Protein AF-A0A1Q6LZE1-F1 (afdb_monomer)

Sequence (181 aa):
MDDKFKNGMLKRYNEFTTKTSILDVDGNIIDKNIHDYLARALFEINSGKKFSKQELEEILKLSYRASYYGNMFKRETALENYRKDNVSTLPSRLHTIYLTDEKGIDYWVNALQTDNYTLYRVEASGEIFKTNEQLIPEEMLSYKDVYESAYNYWHPNFKHVPDYTNEYLVKGKVKVLEKIK

Secondary structure (DSSP, 8-state):
--TT---HHHHHHHH---EEEEE-TTS-EEEEEHHHHHHHHHHHHHTTPPPPHHHHHHHHHHHHHHHHHHHHHHHHHHHHHHHHHH-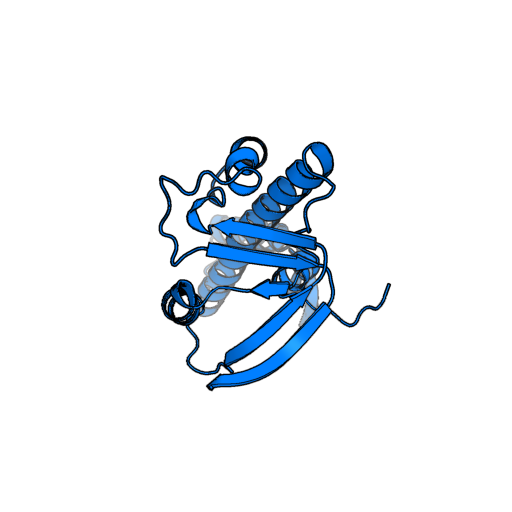TTSPPTTSSEEE--TTTHHHHHHHTT-S----EEEEEEEEEEEEEGGGSPPTTS-HHHHHHHHHHHHS--GGGS-GGGEEEEEEEEEEEEEE--

Solvent-accessible surface area (backbone atoms only — not comparable to full-atom values): 10498 Å² total; per-residue (Å²): 130,84,88,78,76,80,31,68,57,31,48,52,60,72,65,62,66,59,70,42,78,43,69,49,98,87,66,47,82,42,78,40,50,44,67,61,52,51,52,49,52,52,51,40,46,76,71,66,54,84,74,55,71,68,57,50,52,49,52,49,51,52,50,50,50,53,52,55,52,48,28,49,47,46,40,55,49,22,40,52,49,42,32,60,76,75,45,59,87,55,59,49,80,58,70,29,49,81,45,66,56,86,69,13,49,68,51,51,46,60,74,66,73,52,92,86,72,72,43,66,48,66,51,77,50,70,49,71,40,77,33,43,63,90,35,57,56,63,50,87,51,52,60,66,57,27,28,64,42,28,51,45,36,78,56,59,69,69,90,83,51,70,72,39,46,34,36,30,35,35,37,70,53,74,44,80,74,46,76,80,82

pLDDT: mean 90.92, std 9.9, range [36.94, 98.62]

Mean predicted aligned error: 5.59 Å

Nearest PDB structures (foldseek):
  2aua-assembly1_B  TM=7.331E-01  e=1.332E-06  Bacillus cereus

Radius of gyration: 20.66 Å; Cα contacts (8 Å, |Δi|>4): 223; chains: 1; bounding box: 53×32×61 Å

Structure (mmCIF, N/CA/C/O backbone):
data_AF-A0A1Q6LZE1-F1
#
_entry.id   AF-A0A1Q6LZE1-F1
#
loop_
_atom_site.group_PDB
_atom_site.id
_atom_site.type_symbol
_atom_site.label_atom_id
_atom_site.label_alt_id
_atom_site.label_comp_id
_atom_site.label_asym_id
_atom_site.label_entity_id
_atom_site.label_seq_id
_atom_site.pdbx_PDB_ins_code
_atom_site.Cartn_x
_atom_site.Cartn_y
_atom_site.Cartn_z
_atom_site.occupancy
_atom_site.B_iso_or_equiv
_atom_site.auth_seq_id
_atom_site.auth_comp_id
_atom_site.auth_asym_id
_atom_site.auth_atom_id
_atom_site.pdbx_PDB_model_num
ATOM 1 N N . MET A 1 1 ? -6.986 15.466 -16.801 1.00 40.12 1 MET A N 1
ATOM 2 C CA . MET A 1 1 ? -6.343 14.141 -16.674 1.00 40.12 1 MET A CA 1
ATOM 3 C C . MET A 1 1 ? -7.463 13.126 -16.614 1.00 40.12 1 MET A C 1
ATOM 5 O O . MET A 1 1 ? -8.437 13.388 -15.928 1.00 40.12 1 MET A O 1
ATOM 9 N N . ASP A 1 2 ? -7.390 12.075 -17.423 1.00 36.94 2 ASP A N 1
ATOM 10 C CA . ASP A 1 2 ? -8.479 11.114 -17.614 1.00 36.94 2 ASP A CA 1
ATOM 11 C C . ASP A 1 2 ? -8.666 10.280 -16.329 1.00 36.94 2 ASP A C 1
ATOM 13 O O . ASP A 1 2 ? -7.829 9.447 -15.985 1.00 36.94 2 ASP A O 1
ATOM 17 N N . ASP A 1 3 ? -9.750 10.540 -15.599 1.00 43.97 3 ASP A N 1
ATOM 18 C CA . ASP A 1 3 ? -10.088 10.018 -14.258 1.00 43.97 3 ASP A CA 1
ATOM 19 C C . ASP A 1 3 ? -10.461 8.514 -14.239 1.00 43.97 3 ASP A C 1
ATOM 21 O O . ASP A 1 3 ? -11.098 8.001 -13.315 1.00 43.97 3 ASP A O 1
ATOM 25 N N . LYS A 1 4 ? -10.112 7.774 -15.296 1.00 52.97 4 LYS A N 1
ATOM 26 C CA . LYS A 1 4 ? -10.571 6.392 -15.516 1.00 52.97 4 LYS A CA 1
ATOM 27 C C . LYS A 1 4 ? -9.658 5.326 -14.922 1.00 52.97 4 LYS A C 1
ATOM 29 O O . LYS A 1 4 ? -10.076 4.174 -14.817 1.00 52.97 4 LYS A O 1
ATOM 34 N N . PHE A 1 5 ? -8.441 5.673 -14.508 1.00 53.16 5 PHE A N 1
ATOM 35 C CA . PHE A 1 5 ? -7.522 4.704 -13.919 1.00 53.16 5 PHE A CA 1
ATOM 36 C C . PHE A 1 5 ? -7.622 4.687 -12.386 1.00 53.16 5 PHE A C 1
ATOM 38 O O . PHE A 1 5 ? -7.012 5.495 -11.689 1.00 53.16 5 PHE A O 1
ATOM 45 N N . LYS A 1 6 ? -8.400 3.738 -11.850 1.00 60.53 6 LYS A N 1
ATOM 46 C CA . LYS A 1 6 ? -8.533 3.502 -10.404 1.00 60.53 6 LYS A CA 1
ATOM 47 C C . LYS A 1 6 ? -7.519 2.456 -9.936 1.00 60.53 6 LYS A C 1
ATOM 49 O O . LYS A 1 6 ? -7.868 1.295 -9.739 1.00 60.53 6 LYS A O 1
ATOM 54 N N . ASN A 1 7 ? -6.264 2.862 -9.757 1.00 74.31 7 ASN A N 1
ATOM 55 C CA . ASN A 1 7 ? -5.269 2.034 -9.069 1.00 74.31 7 ASN A CA 1
ATOM 56 C C . ASN A 1 7 ? -5.755 1.711 -7.644 1.00 74.31 7 ASN A C 1
ATOM 58 O O . ASN A 1 7 ? -6.179 2.612 -6.920 1.00 74.31 7 ASN A O 1
ATOM 62 N N . GLY A 1 8 ? -5.670 0.447 -7.222 1.00 75.75 8 GLY A N 1
ATOM 63 C CA . GLY A 1 8 ? -6.023 0.028 -5.863 1.00 75.75 8 GLY A CA 1
ATOM 64 C C . GLY A 1 8 ? -5.223 0.753 -4.775 1.00 75.75 8 GLY A C 1
ATOM 65 O O . GLY A 1 8 ? -5.788 1.102 -3.741 1.00 75.75 8 GLY A O 1
ATOM 66 N N . MET A 1 9 ? -3.943 1.054 -5.016 1.00 81.31 9 MET A N 1
ATOM 67 C CA . MET A 1 9 ? -3.116 1.865 -4.113 1.00 81.31 9 MET A CA 1
ATOM 68 C C . MET A 1 9 ? -3.638 3.294 -3.995 1.00 81.31 9 MET A C 1
ATOM 70 O O . MET A 1 9 ? -3.847 3.770 -2.884 1.00 81.31 9 MET A O 1
ATOM 74 N N . LEU A 1 10 ? -3.930 3.946 -5.124 1.00 81.25 10 LEU A N 1
ATOM 75 C CA . LEU A 1 10 ? -4.509 5.292 -5.141 1.00 81.25 10 LEU A CA 1
ATOM 76 C C . LEU A 1 10 ? -5.855 5.346 -4.437 1.00 81.25 10 LEU A C 1
ATOM 78 O O . LEU A 1 10 ? -6.126 6.258 -3.666 1.00 81.25 10 LEU A O 1
ATOM 82 N N . LYS A 1 11 ? -6.703 4.356 -4.721 1.00 81.56 11 LYS A N 1
ATOM 83 C CA . LYS A 1 11 ? -8.020 4.230 -4.114 1.00 81.56 11 LYS A CA 1
ATOM 84 C C . LYS A 1 11 ? -7.880 4.125 -2.599 1.00 81.56 11 LYS A C 1
ATOM 86 O O . LYS A 1 11 ? -8.481 4.925 -1.898 1.00 81.56 11 LYS A O 1
ATOM 91 N N . ARG A 1 12 ? -7.028 3.220 -2.100 1.00 76.00 12 ARG A N 1
ATOM 92 C CA . ARG A 1 12 ? -6.737 3.094 -0.660 1.00 76.00 12 ARG A CA 1
ATOM 93 C C . ARG A 1 12 ? -6.205 4.392 -0.060 1.00 76.00 12 ARG A C 1
ATOM 95 O O . ARG A 1 12 ? -6.634 4.767 1.023 1.00 76.00 12 ARG A O 1
ATOM 102 N N . TYR A 1 13 ? -5.302 5.067 -0.766 1.00 80.19 13 TYR A N 1
ATOM 103 C CA . TYR A 1 13 ? -4.722 6.331 -0.325 1.00 80.19 13 TYR A CA 1
ATOM 104 C C . TYR A 1 13 ? -5.781 7.439 -0.203 1.00 80.19 13 TYR A C 1
ATOM 106 O O . TYR A 1 13 ? -5.836 8.123 0.813 1.00 80.19 13 TYR A O 1
ATOM 114 N N . ASN A 1 14 ? -6.660 7.577 -1.199 1.00 78.50 14 ASN A N 1
ATOM 115 C CA . ASN A 1 14 ? -7.696 8.614 -1.239 1.00 78.50 14 ASN A CA 1
ATOM 116 C C . ASN A 1 14 ? -8.912 8.304 -0.352 1.00 78.50 14 ASN A C 1
ATOM 118 O O . ASN A 1 14 ? -9.546 9.219 0.163 1.00 78.50 14 ASN A O 1
ATOM 122 N N . GLU A 1 15 ? -9.272 7.029 -0.201 1.00 79.62 15 GLU A N 1
ATOM 123 C CA . GLU A 1 15 ? -10.402 6.590 0.627 1.00 79.62 15 GLU A CA 1
ATOM 124 C C . GLU A 1 15 ? -10.026 6.435 2.103 1.00 79.62 15 GLU A C 1
ATOM 126 O O . GLU A 1 15 ? -10.913 6.240 2.942 1.00 79.62 15 GLU A O 1
ATOM 131 N N . PHE A 1 16 ? -8.733 6.510 2.443 1.00 81.31 16 PHE A N 1
ATOM 132 C CA . PHE A 1 16 ? -8.320 6.513 3.836 1.00 81.31 16 PHE A CA 1
ATOM 133 C C . PHE A 1 16 ? -8.960 7.702 4.550 1.00 81.31 16 PHE A C 1
ATOM 135 O O . PHE A 1 16 ? -8.718 8.868 4.249 1.00 81.31 16 PHE A O 1
ATOM 142 N N . THR A 1 17 ? -9.802 7.379 5.522 1.00 81.81 17 THR A N 1
ATOM 143 C CA . THR A 1 17 ? -10.486 8.356 6.346 1.00 81.81 17 THR A CA 1
ATOM 144 C C . THR A 1 17 ? -10.538 7.857 7.775 1.00 81.81 17 THR A C 1
ATOM 146 O O . THR A 1 17 ? -10.739 6.668 8.035 1.00 81.81 17 THR A O 1
ATOM 149 N N . THR A 1 18 ? -10.384 8.788 8.708 1.00 84.81 18 THR A N 1
ATOM 150 C CA . THR A 1 18 ? -10.619 8.565 10.133 1.00 84.81 18 THR A CA 1
ATOM 151 C C . THR A 1 18 ? -12.077 8.827 10.509 1.00 84.81 18 THR A C 1
ATOM 153 O O . THR A 1 18 ? -12.391 8.939 11.684 1.00 84.81 18 THR A O 1
ATOM 156 N N . LYS A 1 19 ? -12.982 8.952 9.536 1.00 86.12 19 LYS A N 1
ATOM 157 C CA . LYS A 1 19 ? -14.411 9.178 9.752 1.00 86.12 19 LYS A CA 1
ATOM 158 C C . LYS A 1 19 ? -15.136 7.865 10.076 1.00 86.12 19 LYS A C 1
ATOM 160 O O . LYS A 1 19 ? -14.975 6.876 9.361 1.00 86.12 19 LYS A O 1
ATOM 165 N N . THR A 1 20 ? -15.965 7.871 11.115 1.00 84.75 20 THR A N 1
ATOM 166 C CA . THR A 1 20 ? -16.911 6.796 11.448 1.00 84.75 20 THR A CA 1
ATOM 167 C C . THR A 1 20 ? -18.298 7.370 11.713 1.00 84.75 20 THR A C 1
ATOM 169 O O . THR A 1 20 ? -18.415 8.491 12.208 1.00 84.75 20 THR A O 1
ATOM 172 N N . SER A 1 21 ? -19.337 6.609 11.387 1.00 86.12 21 SER A N 1
ATOM 173 C CA . SER A 1 21 ? -20.728 7.001 11.609 1.00 86.12 21 SER A CA 1
ATOM 174 C C . SER A 1 21 ? -21.251 6.309 12.865 1.00 86.12 21 SER A C 1
ATOM 176 O O . SER A 1 21 ? -21.137 5.092 13.002 1.00 86.12 21 SER A O 1
ATOM 178 N N . ILE A 1 22 ? -21.811 7.081 13.792 1.00 80.31 22 ILE A N 1
ATOM 179 C CA . ILE A 1 22 ? -22.366 6.591 15.058 1.00 80.31 22 ILE A CA 1
ATOM 180 C C . ILE A 1 22 ? -23.772 7.146 15.269 1.00 80.31 22 ILE A C 1
ATOM 182 O O . ILE A 1 22 ? -24.128 8.161 14.681 1.00 80.31 22 ILE A O 1
ATOM 186 N N . LEU A 1 23 ? -24.547 6.515 16.147 1.00 79.19 23 LEU A N 1
ATOM 187 C CA . LEU A 1 23 ? -25.814 7.073 16.612 1.00 79.19 23 LEU A CA 1
ATOM 188 C C . LEU A 1 23 ? -25.556 8.081 17.738 1.00 79.19 23 LEU A C 1
ATOM 190 O O . LEU A 1 23 ? -24.770 7.810 18.653 1.00 79.19 23 LEU A O 1
ATOM 194 N N . ASP A 1 24 ? -26.187 9.248 17.661 1.00 76.75 24 ASP A N 1
ATOM 195 C CA . ASP A 1 24 ? -26.227 10.210 18.759 1.00 76.75 24 ASP A CA 1
ATOM 196 C C . ASP A 1 24 ? -27.303 9.850 19.802 1.00 76.75 24 ASP A C 1
ATOM 198 O O . ASP A 1 24 ? -27.945 8.800 19.733 1.00 76.75 24 ASP A O 1
ATOM 202 N N . VAL A 1 25 ? -27.463 10.708 20.814 1.00 72.44 25 VAL A N 1
ATOM 203 C CA . VAL A 1 25 ? -28.431 10.507 21.908 1.00 72.44 25 VAL A CA 1
ATOM 204 C C . VAL A 1 25 ? -29.889 10.545 21.442 1.00 72.44 25 VAL A C 1
ATOM 206 O O . VAL A 1 25 ? -30.743 9.966 22.108 1.00 72.44 25 VAL A O 1
ATOM 209 N N . ASP A 1 26 ? -30.149 11.171 20.295 1.00 81.00 26 ASP A N 1
ATOM 210 C CA . ASP A 1 26 ? -31.471 11.316 19.688 1.00 81.00 26 ASP A CA 1
ATOM 211 C C . ASP A 1 26 ? -31.719 10.246 18.605 1.00 81.00 26 ASP A C 1
ATOM 213 O O . ASP A 1 26 ? -32.777 10.215 17.977 1.00 81.00 26 ASP A O 1
ATOM 217 N N . GLY A 1 27 ? -30.757 9.338 18.393 1.00 80.19 27 GLY A N 1
ATOM 218 C CA . GLY A 1 27 ? -30.827 8.269 17.400 1.00 80.19 27 GLY A CA 1
ATOM 219 C C . GLY A 1 27 ? -30.483 8.703 15.971 1.00 80.19 27 GLY A C 1
ATOM 220 O O . GLY A 1 27 ? -30.691 7.923 15.039 1.00 80.19 27 GLY A O 1
ATOM 221 N N . ASN A 1 28 ? -29.939 9.905 15.767 1.00 85.12 28 ASN A N 1
ATOM 222 C CA . ASN A 1 28 ? -29.466 10.344 14.456 1.00 85.12 28 ASN A CA 1
ATOM 223 C C . ASN A 1 28 ? -28.088 9.760 14.155 1.00 85.12 28 ASN A C 1
ATOM 225 O O . ASN A 1 28 ? -27.229 9.658 15.031 1.00 85.12 28 ASN A O 1
ATOM 229 N N . ILE A 1 29 ? -27.844 9.433 12.886 1.00 86.62 29 ILE A N 1
ATOM 230 C CA . ILE A 1 29 ? -26.507 9.062 12.427 1.00 86.62 29 ILE A CA 1
ATOM 231 C C . ILE A 1 29 ? -25.678 10.338 12.291 1.00 86.62 29 ILE A C 1
ATOM 233 O O . ILE A 1 29 ? -25.971 11.195 11.458 1.00 86.62 29 ILE A O 1
ATOM 237 N N . ILE A 1 30 ? -24.622 10.435 13.090 1.00 86.19 30 ILE A N 1
ATOM 238 C CA . ILE A 1 30 ? -23.640 11.513 13.031 1.00 86.19 30 ILE A CA 1
ATOM 239 C C . ILE A 1 30 ? -22.263 10.958 12.701 1.00 86.19 30 ILE A C 1
ATOM 241 O O . ILE A 1 30 ? -21.898 9.847 13.086 1.00 86.19 30 ILE A O 1
ATOM 245 N N . ASP A 1 31 ? -21.468 11.771 12.023 1.00 88.75 31 ASP A N 1
ATOM 246 C CA . ASP A 1 31 ? -20.099 11.426 11.696 1.00 88.75 31 ASP A CA 1
ATOM 247 C C . ASP A 1 31 ? -19.132 11.968 12.746 1.00 88.75 31 ASP A C 1
ATOM 249 O O . ASP A 1 31 ? -19.195 13.137 13.133 1.00 88.75 31 ASP A O 1
ATOM 253 N N . LYS A 1 32 ? -18.204 11.122 13.191 1.00 85.75 32 LYS A N 1
ATOM 254 C CA . LYS A 1 32 ? -17.136 11.486 14.123 1.00 85.75 32 LYS A CA 1
ATOM 255 C C . LYS A 1 32 ? -15.779 11.026 13.634 1.00 85.75 32 LYS A C 1
ATOM 257 O O . LYS A 1 32 ? -15.660 10.087 12.849 1.00 85.75 32 LYS A O 1
ATOM 262 N N . ASN A 1 33 ? -14.741 11.674 14.147 1.00 89.69 33 ASN A N 1
ATOM 263 C CA . ASN A 1 33 ? -13.394 11.144 14.055 1.00 89.69 33 ASN A CA 1
ATOM 264 C C . ASN A 1 33 ? -13.292 9.877 14.929 1.00 89.69 33 ASN A C 1
ATOM 266 O O . ASN A 1 33 ? -13.740 9.866 16.077 1.00 89.69 33 ASN A O 1
ATOM 270 N N . ILE A 1 34 ? -12.711 8.808 14.386 1.00 89.88 34 ILE A N 1
ATOM 271 C CA . ILE A 1 34 ? -12.501 7.531 15.074 1.00 89.88 34 ILE A CA 1
ATOM 272 C C . ILE A 1 34 ? -11.682 7.748 16.348 1.00 89.88 34 ILE A C 1
ATOM 274 O O . ILE A 1 34 ? -12.015 7.165 17.373 1.00 89.88 34 ILE A O 1
ATOM 278 N N . HIS A 1 35 ? -10.662 8.610 16.330 1.00 89.25 35 HIS A N 1
ATOM 279 C CA . HIS A 1 35 ? -9.857 8.899 17.518 1.00 89.25 35 HIS A CA 1
ATOM 280 C C . HIS A 1 35 ? -10.700 9.513 18.641 1.00 89.25 35 HIS A C 1
ATOM 282 O O . HIS A 1 35 ? -10.595 9.070 19.783 1.00 89.25 35 HIS A O 1
ATOM 288 N N . ASP A 1 36 ? -11.594 10.450 18.316 1.00 89.69 36 ASP A N 1
ATOM 289 C CA . ASP A 1 36 ? -12.494 11.067 19.298 1.00 89.69 36 ASP A CA 1
ATOM 290 C C . ASP A 1 36 ? -13.489 10.046 19.862 1.00 89.69 36 ASP A C 1
ATOM 292 O O . ASP A 1 36 ? -13.766 10.021 21.064 1.00 89.69 36 ASP A O 1
ATOM 296 N N . TYR A 1 37 ? -14.018 9.174 18.998 1.00 89.88 37 TYR A N 1
ATOM 297 C CA . TYR A 1 37 ? -14.906 8.091 19.414 1.00 89.88 37 TYR A CA 1
ATOM 298 C C . TYR A 1 37 ? -14.202 7.120 20.371 1.00 89.88 37 TYR A C 1
ATOM 300 O O . TYR A 1 37 ? -14.737 6.817 21.438 1.00 89.88 37 TYR A O 1
ATOM 308 N N . LEU A 1 38 ? -12.988 6.678 20.031 1.00 91.06 38 LEU A N 1
ATOM 309 C CA . LEU A 1 38 ? -12.199 5.766 20.860 1.00 91.06 38 LEU A CA 1
ATOM 310 C C . LEU A 1 38 ? -11.789 6.408 22.191 1.00 91.06 38 LEU A C 1
ATOM 312 O O . LEU A 1 38 ? -11.874 5.754 23.230 1.00 91.06 38 LEU A O 1
ATOM 316 N N . ALA A 1 39 ? -11.412 7.689 22.191 1.00 91.88 39 ALA A N 1
ATOM 317 C CA . ALA A 1 39 ? -11.103 8.429 23.415 1.00 91.88 39 ALA A CA 1
ATOM 318 C C . ALA A 1 39 ? -12.320 8.507 24.351 1.00 91.88 39 ALA A C 1
ATOM 320 O O . ALA A 1 39 ? -12.194 8.292 25.559 1.00 91.88 39 ALA A O 1
ATOM 321 N N . ARG A 1 40 ? -13.516 8.746 23.798 1.00 90.38 40 ARG A N 1
ATOM 322 C CA . ARG A 1 40 ? -14.762 8.727 24.571 1.00 90.38 40 ARG A CA 1
ATOM 323 C C . ARG A 1 40 ? -15.088 7.334 25.101 1.00 90.38 40 ARG A C 1
ATOM 325 O O . ARG A 1 40 ? -15.435 7.214 26.272 1.00 90.38 40 ARG A O 1
ATOM 332 N N . ALA A 1 41 ? -14.956 6.296 24.278 1.00 90.81 41 ALA A N 1
ATOM 333 C CA . ALA A 1 41 ? -15.167 4.921 24.722 1.00 90.81 41 ALA A CA 1
ATOM 334 C C . ALA A 1 41 ? -14.231 4.572 25.893 1.00 90.81 41 ALA A C 1
ATOM 336 O O . ALA A 1 41 ? -14.685 4.039 26.902 1.00 90.81 41 ALA A O 1
ATOM 337 N N . LEU A 1 42 ? -12.954 4.962 25.815 1.00 92.81 42 LEU A N 1
ATOM 338 C CA . LEU A 1 42 ? -11.983 4.770 26.893 1.00 92.81 42 LEU A CA 1
ATOM 339 C C . LEU A 1 42 ? -12.377 5.517 28.178 1.00 92.81 42 LEU A C 1
ATOM 341 O O . LEU A 1 42 ? -12.299 4.950 29.267 1.00 92.81 42 LEU A O 1
ATOM 345 N N . PHE A 1 43 ? -12.836 6.766 28.064 1.00 94.31 43 PHE A N 1
ATOM 346 C CA . PHE A 1 43 ? -13.346 7.528 29.207 1.00 94.31 43 PHE A CA 1
ATOM 347 C C . PHE A 1 43 ? -14.548 6.840 29.869 1.00 94.31 43 PHE A C 1
ATOM 349 O O . PHE A 1 43 ? -14.613 6.742 31.096 1.00 94.31 43 PHE A O 1
ATOM 356 N N . GLU A 1 44 ? -15.489 6.333 29.072 1.00 92.94 44 GLU A N 1
ATOM 357 C CA . GLU A 1 44 ? -16.668 5.629 29.577 1.00 92.94 44 GLU A CA 1
ATOM 358 C C . GLU A 1 44 ? -16.287 4.317 30.287 1.00 92.94 44 GLU A C 1
ATOM 360 O O . GLU A 1 44 ? -16.811 4.046 31.369 1.00 92.94 44 GLU A O 1
ATOM 365 N N . ILE A 1 45 ? -15.333 3.548 29.742 1.00 92.00 45 ILE A N 1
ATOM 366 C CA . ILE A 1 45 ? -14.770 2.353 30.401 1.00 92.00 45 ILE A CA 1
ATOM 367 C C . ILE A 1 45 ? -14.170 2.729 31.760 1.00 92.00 45 ILE A C 1
ATOM 369 O O . ILE A 1 45 ? -14.507 2.117 32.774 1.00 92.00 45 ILE A O 1
ATOM 373 N N . ASN A 1 46 ? -13.330 3.767 31.800 1.00 93.38 46 ASN A N 1
ATOM 374 C CA . ASN A 1 46 ? -12.696 4.242 33.035 1.00 93.38 46 ASN A CA 1
ATOM 375 C C . ASN A 1 46 ? -13.716 4.759 34.063 1.00 93.38 46 ASN A C 1
ATOM 377 O O . ASN A 1 46 ? -13.465 4.703 35.264 1.00 93.38 46 ASN A O 1
ATOM 381 N N . SER A 1 47 ? -14.879 5.21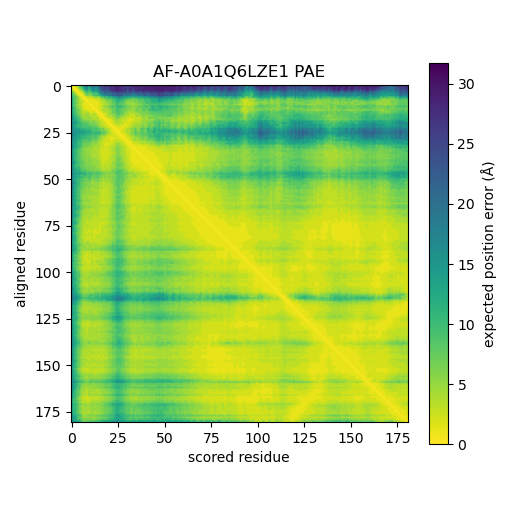7 33.598 1.00 94.81 47 SER A N 1
ATOM 382 C CA . SER A 1 47 ? -16.002 5.651 34.438 1.00 94.81 47 SER A CA 1
ATOM 383 C C . SER A 1 47 ? -16.900 4.492 34.900 1.00 94.81 47 SER A C 1
ATOM 385 O O . SER A 1 47 ? -17.926 4.724 35.536 1.00 94.81 47 SER A O 1
ATOM 387 N N . GLY A 1 48 ? -16.545 3.242 34.582 1.00 94.19 48 GLY A N 1
ATOM 388 C CA . GLY A 1 48 ? -17.265 2.040 35.009 1.00 94.19 48 GLY A CA 1
ATOM 389 C C . GLY A 1 48 ? -18.374 1.573 34.062 1.00 94.19 48 GLY A C 1
ATOM 390 O O . GLY A 1 48 ? -19.115 0.649 34.414 1.00 94.19 48 GLY A O 1
ATOM 391 N N . LYS A 1 49 ? -18.506 2.158 32.861 1.00 93.38 49 LYS A N 1
ATOM 392 C CA . LYS A 1 49 ? -19.457 1.667 31.852 1.00 93.38 49 LYS A CA 1
ATOM 393 C C . LYS A 1 49 ? -19.055 0.262 31.407 1.00 93.38 49 LYS A C 1
ATOM 395 O O . LYS A 1 49 ? -17.914 0.014 31.022 1.00 93.38 49 LYS A O 1
ATOM 400 N N . LYS A 1 50 ? -20.025 -0.651 31.399 1.00 93.44 50 LYS A N 1
ATOM 401 C CA . LYS A 1 50 ? -19.874 -1.979 30.799 1.00 93.44 50 LYS A CA 1
ATOM 402 C C . LYS A 1 50 ? -20.328 -1.932 29.346 1.00 93.44 50 LYS A C 1
ATOM 404 O O . LYS A 1 50 ? -21.416 -1.439 29.066 1.00 93.44 50 LYS A O 1
ATOM 409 N N . PHE A 1 51 ? -19.507 -2.471 28.456 1.00 90.44 51 PHE A N 1
ATOM 410 C CA . PHE A 1 51 ? -19.839 -2.656 27.048 1.00 90.44 51 PHE A CA 1
ATOM 411 C C . PHE A 1 51 ? -20.250 -4.106 26.799 1.00 90.44 51 PHE A C 1
ATOM 413 O O . PHE A 1 51 ? -19.699 -5.037 27.395 1.00 90.44 51 PHE A O 1
ATOM 420 N N . SER A 1 52 ? -21.225 -4.297 25.919 1.00 93.25 52 SER A N 1
ATOM 421 C CA . SER A 1 52 ? -21.569 -5.606 25.376 1.00 93.25 52 SER A CA 1
ATOM 422 C C . SER A 1 52 ? -20.427 -6.162 24.522 1.00 93.25 52 SER A C 1
ATOM 424 O O . SER A 1 52 ? -19.546 -5.436 24.056 1.00 93.25 52 SER A O 1
ATOM 426 N N . LYS A 1 53 ? -20.460 -7.474 24.267 1.00 94.00 53 LYS A N 1
ATOM 427 C CA . LYS A 1 53 ? -19.502 -8.127 23.369 1.00 94.00 53 LYS A CA 1
ATOM 428 C C . LYS A 1 53 ? -19.505 -7.480 21.977 1.00 94.00 53 LYS A C 1
ATOM 430 O O . LYS A 1 53 ? -18.437 -7.233 21.430 1.00 94.00 53 LYS A O 1
ATOM 435 N N . GLN A 1 54 ? -20.684 -7.182 21.430 1.00 91.31 54 GLN A N 1
ATOM 436 C CA . GLN A 1 54 ? -20.831 -6.576 20.105 1.00 91.31 54 GLN A CA 1
ATOM 437 C C . GLN A 1 54 ? -20.215 -5.173 20.040 1.00 91.31 54 GLN A C 1
ATOM 439 O O . GLN A 1 54 ? -19.514 -4.860 19.082 1.00 91.31 54 GLN A O 1
ATOM 444 N N . GLU A 1 55 ? -20.429 -4.340 21.062 1.00 89.19 55 GLU A N 1
ATOM 445 C CA . GLU A 1 55 ? -19.814 -3.008 21.112 1.00 89.19 55 GLU A CA 1
ATOM 446 C C . GLU A 1 55 ? -18.288 -3.095 21.207 1.00 89.19 55 GLU A C 1
ATOM 448 O O . GLU A 1 55 ? -17.585 -2.347 20.530 1.00 89.19 55 GLU A O 1
ATOM 453 N N . LEU A 1 56 ? -17.762 -4.031 22.004 1.00 91.06 56 LEU A N 1
ATOM 454 C CA . LEU A 1 56 ? -16.319 -4.261 22.098 1.00 91.06 56 LEU A CA 1
ATOM 455 C C . LEU A 1 56 ? -15.726 -4.724 20.763 1.00 91.06 56 LEU A C 1
ATOM 457 O O . LEU A 1 56 ? -14.675 -4.230 20.360 1.00 91.06 56 LEU A O 1
ATOM 461 N N . GLU A 1 57 ? -16.395 -5.639 20.058 1.00 92.38 57 GLU A N 1
ATOM 462 C CA . GLU A 1 57 ? -15.975 -6.074 18.722 1.00 92.38 57 GLU A CA 1
ATOM 463 C C . GLU A 1 57 ? -15.928 -4.903 17.733 1.00 92.38 57 GLU A C 1
ATOM 465 O O . GLU A 1 57 ? -14.984 -4.806 16.949 1.00 92.38 57 GLU A O 1
ATOM 470 N N . GLU A 1 58 ? -16.902 -3.994 17.780 1.00 88.81 58 GLU A N 1
ATOM 471 C CA . GLU A 1 58 ? -16.924 -2.817 16.909 1.00 88.81 58 GLU A CA 1
ATOM 472 C C . GLU A 1 58 ? -15.810 -1.819 17.247 1.00 88.81 58 GLU A C 1
ATOM 474 O O . GLU A 1 58 ? -15.083 -1.367 16.361 1.00 88.81 58 GLU A O 1
ATOM 479 N N . ILE A 1 59 ? -15.595 -1.539 18.535 1.00 90.19 59 ILE A N 1
ATOM 480 C CA . ILE A 1 59 ? -14.489 -0.694 19.006 1.00 90.19 59 ILE A CA 1
ATOM 481 C C . ILE A 1 59 ? -13.139 -1.266 18.546 1.00 90.19 59 ILE A C 1
ATOM 483 O O . ILE A 1 59 ? -12.282 -0.520 18.060 1.00 90.19 59 ILE A O 1
ATOM 487 N N . LEU A 1 60 ? -12.947 -2.585 18.652 1.00 91.56 60 LEU A N 1
ATOM 488 C CA . LEU A 1 60 ? -11.726 -3.262 18.205 1.00 91.56 60 LEU A CA 1
ATOM 489 C C . LEU A 1 60 ? -11.548 -3.179 16.685 1.00 91.56 60 LEU A C 1
ATOM 491 O O . LEU A 1 60 ? -10.446 -2.876 16.224 1.00 91.56 60 LEU A O 1
ATOM 495 N N . LYS A 1 61 ? -12.615 -3.378 15.902 1.00 89.62 61 LYS A N 1
ATOM 496 C CA . LYS A 1 61 ? -12.580 -3.226 14.436 1.00 89.62 61 LYS A CA 1
ATOM 497 C C . LYS A 1 61 ? -12.192 -1.809 14.024 1.00 89.62 61 LYS A C 1
ATOM 499 O O . LYS A 1 61 ? -11.322 -1.643 13.169 1.00 89.62 61 LYS A O 1
ATOM 504 N N . LEU A 1 62 ? -12.795 -0.792 14.640 1.00 88.50 62 LEU A N 1
ATOM 505 C CA . LEU A 1 62 ? -12.484 0.614 14.364 1.00 88.50 62 LEU A CA 1
ATOM 506 C C . LEU A 1 62 ? -11.043 0.963 14.750 1.00 88.50 62 LEU A C 1
ATOM 508 O O . LEU A 1 62 ? -10.344 1.618 13.975 1.00 88.50 62 LEU A O 1
ATOM 512 N N . SER A 1 63 ? -10.580 0.477 15.903 1.00 89.62 63 SER A N 1
ATOM 513 C CA . SER A 1 63 ? -9.202 0.671 16.375 1.00 89.62 63 SER A CA 1
ATOM 514 C C . SER A 1 63 ? -8.186 0.031 15.431 1.00 89.62 63 SER A C 1
ATOM 516 O O . SER A 1 63 ? -7.229 0.687 15.014 1.00 89.62 63 SER A O 1
ATOM 518 N N . TYR A 1 64 ? -8.422 -1.226 15.041 1.00 89.94 64 TYR A N 1
ATOM 519 C CA . TYR A 1 64 ? -7.594 -1.936 14.069 1.00 89.94 64 TYR A CA 1
ATOM 520 C C . TYR A 1 64 ? -7.553 -1.191 12.734 1.00 89.94 64 TYR A C 1
ATOM 522 O O . TYR A 1 64 ? -6.470 -0.920 12.221 1.00 89.94 64 TYR A O 1
ATOM 530 N N . ARG A 1 65 ? -8.715 -0.785 12.204 1.00 86.44 65 ARG A N 1
ATOM 531 C CA . ARG A 1 65 ? -8.816 -0.027 10.951 1.00 86.44 65 ARG A CA 1
ATOM 532 C C . ARG A 1 65 ? -7.999 1.266 11.014 1.00 86.44 65 ARG A C 1
ATOM 534 O O . ARG A 1 65 ? -7.187 1.510 10.126 1.00 86.44 65 ARG A O 1
ATOM 541 N N . ALA A 1 66 ? -8.192 2.086 12.046 1.00 87.31 66 ALA A N 1
ATOM 542 C CA . ALA A 1 66 ? -7.482 3.358 12.174 1.00 87.31 66 ALA A CA 1
ATOM 543 C C . ALA A 1 66 ? -5.962 3.161 12.264 1.00 87.31 66 ALA A C 1
ATOM 545 O O . ALA A 1 66 ? -5.212 3.859 11.582 1.00 87.31 66 ALA A O 1
ATOM 546 N N . SER A 1 67 ? -5.511 2.183 13.054 1.00 89.38 67 SER A N 1
ATOM 547 C CA . SER A 1 67 ? -4.086 1.891 13.224 1.00 89.38 67 SER A CA 1
ATOM 548 C C . SER A 1 67 ? -3.453 1.325 11.948 1.00 89.38 67 SER A C 1
ATOM 550 O O . SER A 1 67 ? -2.469 1.875 11.450 1.00 89.38 67 SER A O 1
ATOM 552 N N . TYR A 1 68 ? -4.045 0.273 11.378 1.00 88.31 68 TYR A N 1
ATOM 553 C CA . TYR A 1 68 ? -3.509 -0.422 10.210 1.00 88.31 68 TYR A CA 1
ATOM 554 C C . TYR A 1 68 ? -3.449 0.492 8.981 1.00 88.31 68 TYR A C 1
ATOM 556 O O . TYR A 1 68 ? -2.382 0.693 8.400 1.00 88.31 68 TYR A O 1
ATOM 564 N N . TYR A 1 69 ? -4.571 1.118 8.610 1.00 86.50 69 TYR A N 1
ATOM 565 C CA . TYR A 1 69 ? -4.595 1.981 7.430 1.00 86.50 69 TYR A CA 1
ATOM 566 C C . TYR A 1 69 ? -3.828 3.291 7.645 1.00 86.50 69 TYR A C 1
ATOM 568 O O . TYR A 1 69 ? -3.254 3.805 6.687 1.00 86.50 69 TYR A O 1
ATOM 576 N N . GLY A 1 70 ? -3.745 3.797 8.882 1.00 89.81 70 GLY A N 1
ATOM 577 C CA . GLY A 1 70 ? -2.898 4.946 9.209 1.00 89.81 70 GLY A CA 1
ATOM 578 C C . GLY A 1 70 ? -1.413 4.663 8.966 1.00 89.81 70 GLY A C 1
ATOM 579 O O . GLY A 1 70 ? -0.719 5.478 8.355 1.00 89.81 70 GLY A O 1
ATOM 580 N N . ASN A 1 71 ? -0.933 3.480 9.361 1.00 91.50 71 ASN A N 1
ATOM 581 C CA . ASN A 1 71 ? 0.441 3.050 9.087 1.00 91.50 71 ASN A CA 1
ATOM 582 C C . ASN A 1 71 ? 0.710 2.878 7.587 1.00 91.50 71 ASN A C 1
ATOM 584 O O . ASN A 1 71 ? 1.735 3.358 7.097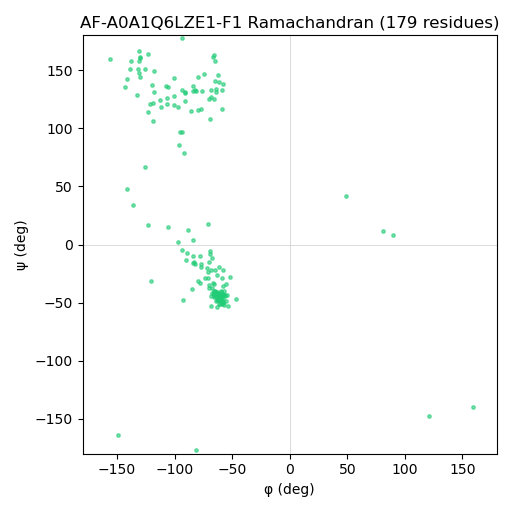 1.00 91.50 71 ASN A O 1
ATOM 588 N N . MET A 1 72 ? -0.228 2.280 6.848 1.00 89.62 72 MET A N 1
ATOM 589 C CA . MET A 1 72 ? -0.132 2.152 5.389 1.00 89.62 72 MET A CA 1
ATOM 590 C C . MET A 1 72 ? -0.084 3.521 4.701 1.00 89.62 72 MET A C 1
ATOM 592 O O . MET A 1 72 ? 0.791 3.765 3.875 1.00 89.62 72 MET A O 1
ATOM 596 N N . PHE A 1 73 ? -0.973 4.445 5.077 1.00 90.81 73 PHE A N 1
ATOM 597 C CA . PHE A 1 73 ? -0.999 5.800 4.525 1.00 90.81 73 PHE A CA 1
ATOM 598 C C . PHE A 1 73 ? 0.320 6.541 4.780 1.00 90.81 73 PHE A C 1
ATOM 600 O O . PHE A 1 73 ? 0.903 7.103 3.852 1.00 90.81 73 PHE A O 1
ATOM 607 N N . LYS A 1 74 ? 0.837 6.491 6.015 1.00 93.81 74 LYS A N 1
ATOM 608 C CA . LYS A 1 74 ? 2.151 7.044 6.380 1.00 93.81 74 LYS A CA 1
ATOM 609 C C . LYS A 1 74 ? 3.263 6.461 5.503 1.00 93.81 74 LYS A C 1
ATOM 611 O O . LYS A 1 74 ? 4.066 7.226 4.970 1.00 93.81 74 LYS A O 1
ATOM 616 N N . ARG A 1 75 ? 3.301 5.133 5.341 1.00 95.31 75 ARG A N 1
ATOM 617 C CA . ARG A 1 75 ? 4.340 4.450 4.561 1.00 95.31 75 ARG A CA 1
ATOM 618 C C . ARG A 1 75 ? 4.331 4.886 3.097 1.00 95.31 75 ARG A C 1
ATOM 620 O O . ARG A 1 75 ? 5.361 5.297 2.570 1.00 95.31 75 ARG A O 1
ATOM 627 N N . GLU A 1 76 ? 3.166 4.841 2.455 1.00 94.81 76 GLU A N 1
ATOM 628 C CA . GLU A 1 76 ? 3.029 5.218 1.042 1.00 94.81 76 GLU A CA 1
ATOM 629 C C . GLU A 1 76 ? 3.278 6.720 0.820 1.00 94.81 76 GLU A C 1
ATOM 631 O O . GLU A 1 76 ? 3.864 7.099 -0.192 1.00 94.81 76 GLU A O 1
ATOM 636 N N . THR A 1 77 ? 2.926 7.573 1.791 1.00 94.88 77 THR A N 1
ATOM 637 C CA . THR A 1 77 ? 3.252 9.011 1.756 1.00 94.88 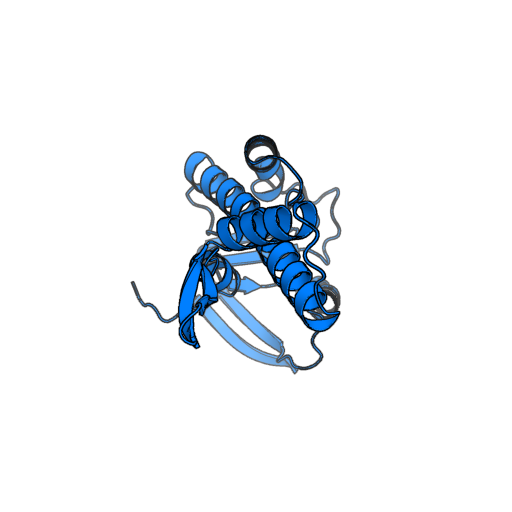77 THR A CA 1
ATOM 638 C C . THR A 1 77 ? 4.763 9.239 1.777 1.00 94.88 77 THR A C 1
ATOM 640 O O . THR A 1 77 ? 5.280 10.006 0.968 1.00 94.88 77 THR A O 1
ATOM 643 N N . ALA A 1 78 ? 5.487 8.570 2.679 1.00 97.56 78 ALA A N 1
ATOM 644 C CA . ALA A 1 78 ? 6.941 8.685 2.774 1.00 97.56 78 ALA A CA 1
ATOM 645 C C . ALA A 1 78 ? 7.644 8.166 1.507 1.00 97.56 78 ALA A C 1
ATOM 647 O O . ALA A 1 78 ? 8.531 8.842 0.986 1.00 97.56 78 AL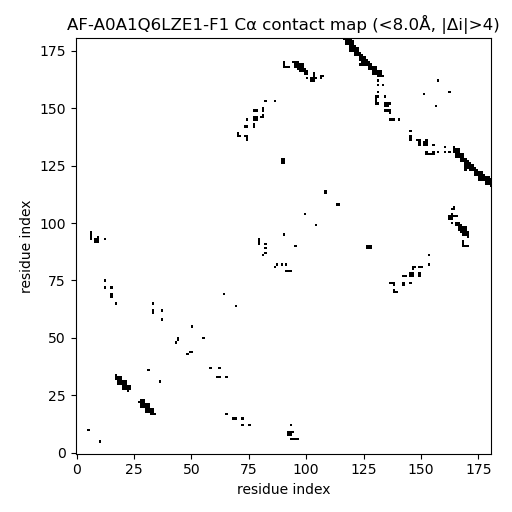A A O 1
ATOM 648 N N . LEU A 1 79 ? 7.198 7.022 0.968 1.00 97.44 79 LEU A N 1
ATOM 649 C CA . LEU A 1 79 ? 7.682 6.476 -0.307 1.00 97.44 79 LEU A CA 1
ATOM 650 C C . LEU A 1 79 ? 7.485 7.459 -1.468 1.00 97.44 79 LEU A C 1
ATOM 652 O O . LEU A 1 79 ? 8.409 7.668 -2.255 1.00 97.44 79 LEU A O 1
ATOM 656 N N . GLU A 1 80 ? 6.299 8.063 -1.584 1.00 97.56 80 GLU A N 1
ATOM 657 C CA . GLU A 1 80 ? 5.987 9.011 -2.658 1.00 97.56 80 GLU A CA 1
ATOM 658 C C . GLU A 1 80 ? 6.742 10.336 -2.503 1.00 97.56 80 GLU A C 1
ATOM 660 O O . GLU A 1 80 ? 7.191 10.900 -3.501 1.00 97.56 80 GLU A O 1
ATOM 665 N N . ASN A 1 81 ? 6.918 10.830 -1.277 1.00 98.31 81 ASN A N 1
ATOM 666 C CA . ASN A 1 81 ? 7.699 12.041 -1.035 1.00 98.31 81 ASN A CA 1
ATOM 667 C C . ASN A 1 81 ? 9.174 11.812 -1.379 1.00 98.31 81 ASN A C 1
ATOM 669 O O . ASN A 1 81 ? 9.735 12.592 -2.142 1.00 98.31 81 ASN A O 1
ATOM 673 N N . TYR A 1 82 ? 9.763 10.685 -0.960 1.00 98.62 82 TYR A N 1
ATOM 674 C CA . TYR A 1 82 ? 11.126 10.334 -1.366 1.00 98.62 82 TYR A CA 1
ATOM 675 C C . TYR A 1 82 ? 11.260 10.291 -2.891 1.00 98.62 82 TYR A C 1
ATOM 677 O O . TYR A 1 82 ? 12.218 10.830 -3.452 1.00 98.62 82 TYR A O 1
ATOM 685 N N . ARG A 1 83 ? 10.282 9.681 -3.577 1.00 98.38 83 ARG A N 1
ATOM 686 C CA . ARG A 1 83 ? 10.257 9.614 -5.041 1.00 98.38 83 ARG A CA 1
ATOM 687 C C . ARG A 1 83 ? 10.277 11.005 -5.663 1.00 98.38 83 ARG A C 1
ATOM 689 O O . ARG A 1 83 ? 11.087 11.255 -6.548 1.00 98.38 83 ARG A O 1
ATOM 696 N N . LYS A 1 84 ? 9.398 11.904 -5.213 1.00 98.19 84 LYS A N 1
ATOM 697 C CA . LYS A 1 84 ? 9.316 13.288 -5.711 1.00 98.19 84 LYS A CA 1
ATOM 698 C 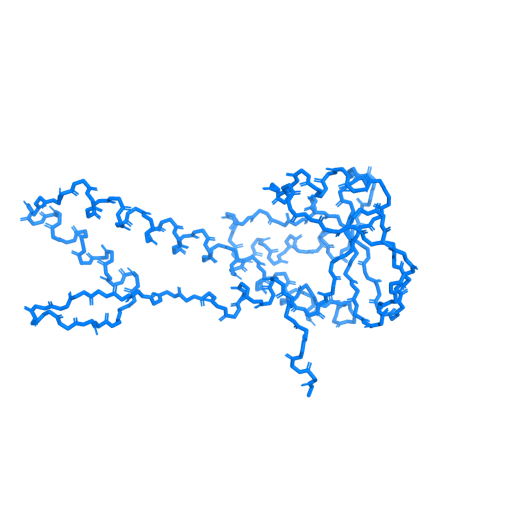C . LYS A 1 84 ? 10.617 14.053 -5.500 1.00 98.19 84 LYS A C 1
ATOM 700 O O . LYS A 1 84 ? 11.023 14.781 -6.400 1.00 98.19 84 LYS A O 1
ATOM 705 N N . ASP A 1 85 ? 11.258 13.853 -4.357 1.00 98.44 85 ASP A N 1
ATOM 706 C CA . ASP A 1 85 ? 12.435 14.621 -3.968 1.00 98.44 85 ASP A CA 1
ATOM 707 C C . ASP A 1 85 ? 13.718 14.116 -4.655 1.00 98.44 85 ASP A C 1
ATOM 709 O O . ASP A 1 85 ? 14.599 14.915 -4.962 1.00 98.44 85 ASP A O 1
ATOM 713 N N . ASN A 1 86 ? 13.822 12.809 -4.946 1.00 98.31 86 ASN A N 1
ATOM 714 C CA . ASN A 1 86 ? 15.088 12.186 -5.371 1.00 98.31 86 ASN A CA 1
ATOM 715 C C . ASN A 1 86 ? 15.048 11.523 -6.757 1.00 98.31 86 ASN A C 1
ATOM 717 O O . ASN A 1 86 ? 16.062 11.478 -7.449 1.00 98.31 86 ASN A O 1
ATOM 721 N N . VAL A 1 87 ? 13.899 10.987 -7.173 1.00 97.56 87 VAL A N 1
ATOM 722 C CA . VAL A 1 87 ? 13.749 10.174 -8.396 1.00 97.56 87 VAL A CA 1
ATOM 723 C C . VAL A 1 87 ? 12.429 10.496 -9.106 1.00 97.56 87 VAL A C 1
ATOM 725 O O . VAL A 1 87 ? 11.653 9.618 -9.484 1.00 97.56 87 VAL A O 1
ATOM 728 N N . SER A 1 88 ? 12.148 11.791 -9.278 1.00 95.94 88 SER A N 1
ATOM 729 C CA . SER A 1 88 ? 10.840 12.309 -9.710 1.00 95.94 88 SER A CA 1
ATOM 730 C C . SER A 1 88 ? 10.381 11.830 -11.092 1.00 95.94 88 SER A C 1
ATOM 732 O O . SER A 1 88 ? 9.181 11.862 -11.381 1.00 95.94 88 SER A O 1
ATOM 734 N N . THR A 1 89 ? 11.317 11.352 -11.915 1.00 94.88 89 THR A N 1
ATOM 735 C CA . THR A 1 89 ? 11.088 10.752 -13.235 1.00 94.88 89 THR A CA 1
ATOM 736 C C . THR A 1 89 ? 10.560 9.320 -13.168 1.00 94.88 89 THR A C 1
ATOM 738 O O . THR A 1 89 ? 9.990 8.844 -14.148 1.00 94.88 89 THR A O 1
ATOM 741 N N . LEU A 1 90 ? 10.717 8.622 -12.037 1.00 97.12 90 LEU A N 1
ATOM 742 C CA . LEU A 1 90 ? 10.190 7.272 -11.876 1.00 97.12 90 LEU A CA 1
ATOM 743 C C . LEU A 1 90 ? 8.666 7.292 -11.677 1.00 97.12 90 LEU A C 1
ATOM 745 O O . LEU A 1 90 ? 8.136 8.211 -11.042 1.00 97.12 90 LEU A O 1
ATOM 749 N N . PRO A 1 91 ? 7.941 6.271 -12.166 1.00 96.31 91 PRO A N 1
ATOM 750 C CA . PRO A 1 91 ? 6.501 6.162 -11.992 1.00 96.31 91 PRO A CA 1
ATOM 751 C C . PRO A 1 91 ? 6.074 6.147 -10.515 1.00 96.31 91 PRO A C 1
ATOM 753 O O . PRO A 1 91 ? 6.672 5.468 -9.684 1.00 96.31 91 PRO A O 1
ATOM 756 N N . SER A 1 92 ? 5.000 6.871 -10.185 1.00 95.50 92 SER A N 1
ATOM 757 C CA . SER A 1 92 ? 4.430 6.874 -8.831 1.00 95.50 92 SER A CA 1
ATOM 758 C C . SER A 1 92 ? 3.644 5.595 -8.559 1.00 95.50 92 SER A C 1
ATOM 760 O O . SER A 1 92 ? 2.742 5.264 -9.325 1.00 95.50 92 SER A O 1
ATOM 762 N N . ARG A 1 93 ? 3.885 4.959 -7.406 1.00 94.62 93 ARG A N 1
ATOM 763 C CA . ARG A 1 93 ? 3.072 3.849 -6.863 1.00 94.62 93 ARG A CA 1
ATOM 764 C C . ARG A 1 93 ? 1.574 4.169 -6.798 1.00 94.62 93 ARG A C 1
ATOM 766 O O . ARG A 1 93 ? 0.730 3.283 -6.906 1.00 94.62 93 ARG A O 1
ATOM 773 N N . LEU A 1 94 ? 1.231 5.448 -6.654 1.00 92.25 94 LEU A N 1
ATOM 774 C CA . LEU A 1 94 ? -0.148 5.923 -6.592 1.00 92.25 94 LEU A CA 1
ATOM 775 C C . LEU A 1 94 ? -0.771 6.109 -7.982 1.00 92.25 94 LEU A C 1
ATOM 777 O O . LEU A 1 94 ? -1.982 6.198 -8.097 1.00 92.25 94 LEU A O 1
ATOM 781 N N . HIS A 1 95 ? -0.005 6.134 -9.070 1.00 90.25 95 HIS A N 1
ATOM 782 C CA . HIS A 1 95 ? -0.532 6.473 -10.401 1.00 90.25 95 HIS A CA 1
ATOM 783 C C . HIS A 1 95 ? -0.027 5.539 -11.508 1.00 90.25 95 HIS A C 1
ATOM 785 O O . HIS A 1 95 ? 0.159 5.960 -12.650 1.00 90.25 95 HIS A O 1
ATOM 791 N N . THR A 1 96 ? 0.183 4.266 -11.172 1.00 92.75 96 THR A N 1
ATOM 792 C CA . THR A 1 96 ? 0.698 3.229 -12.077 1.00 92.75 96 THR A CA 1
ATOM 793 C C . THR A 1 96 ? -0.138 1.960 -12.063 1.00 92.75 96 THR A C 1
ATOM 795 O O . THR A 1 96 ? -0.897 1.690 -11.131 1.00 92.75 96 THR A O 1
ATOM 798 N N . ILE A 1 97 ? 0.024 1.161 -13.115 1.00 93.12 97 ILE A N 1
ATOM 799 C CA . ILE A 1 97 ? -0.360 -0.249 -13.103 1.00 93.12 97 ILE A CA 1
ATOM 800 C C . ILE A 1 97 ? 0.786 -1.044 -12.484 1.00 93.12 97 ILE A C 1
ATOM 802 O O . ILE A 1 97 ? 1.946 -0.818 -12.825 1.00 93.12 97 ILE A O 1
ATOM 806 N N . TYR A 1 98 ? 0.436 -1.981 -11.610 1.00 95.00 98 TYR A N 1
ATOM 807 C CA . TYR A 1 98 ? 1.346 -2.989 -11.085 1.00 95.00 98 TYR A CA 1
ATOM 808 C C . TYR A 1 98 ? 1.288 -4.217 -11.988 1.00 95.00 98 TYR A C 1
ATOM 810 O O . TYR A 1 98 ? 0.206 -4.763 -12.214 1.00 95.00 98 TYR A O 1
ATOM 818 N N . LEU A 1 99 ? 2.437 -4.633 -12.511 1.00 96.25 99 LEU A N 1
ATOM 819 C CA . LEU A 1 99 ? 2.600 -5.864 -13.282 1.00 96.25 99 LEU A CA 1
ATOM 820 C C . LEU A 1 99 ? 3.662 -6.756 -12.632 1.00 96.25 99 LEU A C 1
ATOM 822 O O . LEU A 1 99 ? 4.478 -6.300 -11.831 1.00 96.25 99 LEU A O 1
ATOM 826 N N . THR A 1 100 ? 3.672 -8.024 -13.025 1.00 96.75 100 THR A N 1
ATOM 827 C CA . THR A 1 100 ? 4.716 -8.988 -12.674 1.00 96.75 100 THR A CA 1
ATOM 828 C C . THR A 1 100 ? 5.192 -9.725 -13.926 1.00 96.75 100 THR A C 1
ATOM 830 O O . THR A 1 100 ? 4.569 -9.618 -14.986 1.00 96.75 100 THR A O 1
ATOM 833 N N . ASP A 1 101 ? 6.313 -10.431 -13.814 1.00 96.06 101 ASP A N 1
ATOM 834 C CA . ASP A 1 101 ? 6.802 -11.342 -14.845 1.00 96.06 101 ASP A CA 1
ATOM 835 C C . ASP A 1 101 ? 6.311 -12.777 -14.583 1.00 96.06 101 ASP A C 1
ATOM 837 O O . ASP A 1 101 ? 5.630 -13.056 -13.596 1.00 96.06 101 ASP A O 1
ATOM 841 N N . GLU A 1 102 ? 6.639 -13.706 -15.482 1.00 95.50 102 GLU A N 1
ATOM 842 C CA . GLU A 1 102 ? 6.181 -15.098 -15.384 1.00 95.50 102 GLU A CA 1
ATOM 843 C C . GLU A 1 102 ? 6.620 -15.783 -14.082 1.00 95.50 102 GLU A C 1
ATOM 845 O O . GLU A 1 102 ? 5.908 -16.649 -13.579 1.00 95.50 102 GLU A O 1
ATOM 850 N N . LYS A 1 103 ? 7.754 -15.369 -13.502 1.00 96.81 103 LYS A N 1
ATOM 851 C CA . LYS A 1 103 ? 8.281 -15.958 -12.266 1.00 96.81 103 LYS A CA 1
ATOM 852 C C . LYS A 1 103 ? 7.474 -15.543 -11.044 1.00 96.81 103 LYS A C 1
ATOM 854 O O . LYS A 1 103 ? 7.437 -16.290 -10.071 1.00 96.81 103 LYS A O 1
ATOM 859 N N . GLY A 1 104 ? 6.855 -14.364 -11.074 1.00 96.50 104 GLY A N 1
ATOM 860 C CA . GLY A 1 104 ? 6.103 -13.839 -9.938 1.00 96.50 104 GLY A CA 1
ATOM 861 C C . GLY A 1 104 ? 4.630 -14.223 -9.890 1.00 96.50 104 GLY A C 1
ATOM 862 O O . GLY A 1 104 ? 3.985 -13.955 -8.878 1.00 96.50 104 GLY A O 1
ATOM 863 N N . ILE A 1 105 ? 4.083 -14.861 -10.931 1.00 95.12 105 ILE A N 1
ATOM 864 C CA . ILE A 1 105 ? 2.646 -15.182 -11.013 1.00 95.12 105 ILE A CA 1
ATOM 865 C C . ILE A 1 105 ? 2.171 -15.943 -9.768 1.00 95.12 105 ILE A C 1
ATOM 867 O O . ILE A 1 105 ? 1.236 -15.493 -9.105 1.00 95.12 105 ILE A O 1
ATOM 871 N N . ASP A 1 106 ? 2.835 -17.046 -9.414 1.00 94.56 106 ASP A N 1
ATOM 872 C CA . ASP A 1 106 ? 2.429 -17.882 -8.277 1.00 94.56 106 ASP A CA 1
ATOM 873 C C . ASP A 1 106 ? 2.520 -17.125 -6.949 1.00 94.56 106 ASP A C 1
ATOM 875 O O . ASP A 1 106 ? 1.625 -17.216 -6.107 1.00 94.56 106 ASP A O 1
ATOM 879 N N . TYR A 1 107 ? 3.580 -16.335 -6.766 1.00 95.75 107 TYR A N 1
ATOM 880 C CA . TYR A 1 107 ? 3.746 -15.512 -5.573 1.00 95.75 107 TYR A CA 1
ATOM 881 C C . TYR A 1 107 ? 2.603 -14.504 -5.430 1.00 95.75 107 TYR A C 1
ATOM 883 O O . TYR A 1 107 ? 1.961 -14.452 -4.382 1.00 95.75 107 TYR A O 1
ATOM 891 N N . TRP A 1 108 ? 2.306 -13.737 -6.481 1.00 94.56 108 TRP A N 1
ATOM 892 C CA . TRP A 1 108 ? 1.299 -12.678 -6.422 1.00 94.56 108 TRP A CA 1
ATOM 893 C C . TRP A 1 108 ? -0.128 -13.218 -6.318 1.00 94.56 108 TRP A C 1
ATOM 895 O O . TRP A 1 108 ? -0.939 -12.636 -5.598 1.00 94.56 108 TRP A O 1
ATOM 905 N N . VAL A 1 109 ? -0.437 -14.350 -6.959 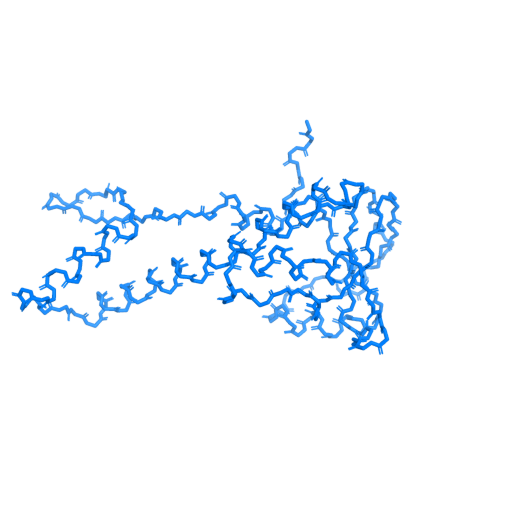1.00 92.75 109 VAL A N 1
ATOM 906 C CA . VAL A 1 109 ? -1.727 -15.039 -6.776 1.00 92.75 109 VAL A CA 1
ATOM 907 C C . VAL A 1 109 ? -1.921 -15.431 -5.309 1.00 92.75 109 VAL A C 1
ATOM 909 O O . VAL A 1 109 ? -2.969 -15.142 -4.731 1.00 92.75 109 VAL A O 1
ATOM 912 N N . ASN A 1 110 ? -0.893 -16.012 -4.683 1.00 93.06 110 ASN A N 1
ATOM 913 C CA . ASN A 1 110 ? -0.943 -16.392 -3.271 1.00 93.06 110 ASN A CA 1
ATOM 914 C C . ASN A 1 110 ? -1.009 -15.168 -2.340 1.00 93.06 110 ASN A C 1
ATOM 916 O O . ASN A 1 110 ? -1.792 -15.157 -1.389 1.00 93.06 110 ASN A O 1
ATOM 920 N N . ALA A 1 111 ? -0.232 -14.118 -2.621 1.00 92.00 111 ALA A N 1
ATOM 921 C CA . ALA A 1 111 ? -0.179 -12.901 -1.808 1.00 92.00 111 ALA A CA 1
ATOM 922 C C . ALA A 1 111 ? -1.504 -12.120 -1.813 1.00 92.00 111 ALA A C 1
ATOM 924 O O . ALA A 1 111 ? -1.876 -11.527 -0.802 1.00 92.00 111 ALA A O 1
ATOM 925 N N . LEU A 1 112 ? -2.237 -12.133 -2.931 1.00 88.62 112 LEU A N 1
ATOM 926 C CA . LEU A 1 112 ? -3.538 -11.470 -3.049 1.00 88.62 112 LEU A CA 1
ATOM 927 C C . LEU A 1 112 ? -4.686 -12.250 -2.389 1.00 88.62 112 LEU A C 1
ATOM 929 O O . LEU A 1 112 ? -5.777 -11.696 -2.265 1.00 88.62 112 LEU A O 1
ATOM 933 N N . GLN A 1 113 ? -4.451 -13.501 -1.972 1.00 88.75 113 GLN A N 1
ATOM 934 C CA . GLN A 1 113 ? -5.417 -14.349 -1.262 1.00 88.75 113 GLN A CA 1
ATOM 935 C C . GLN A 1 113 ? -6.800 -14.395 -1.939 1.00 88.75 113 GLN A C 1
ATOM 937 O O . GLN A 1 113 ? -7.838 -14.325 -1.280 1.00 88.75 113 GLN A O 1
ATOM 942 N N . THR A 1 114 ? -6.823 -14.482 -3.273 1.00 82.81 114 THR A N 1
ATOM 943 C CA . THR A 1 114 ? -8.063 -14.540 -4.054 1.00 82.81 114 THR A CA 1
ATOM 944 C C . THR A 1 114 ? -8.013 -15.655 -5.087 1.00 82.81 114 THR A C 1
ATOM 946 O O . THR A 1 114 ? -7.109 -15.720 -5.917 1.00 82.81 114 THR A O 1
ATOM 949 N N . ASP A 1 115 ? -9.047 -16.491 -5.092 1.00 83.75 115 ASP A N 1
ATOM 950 C CA . ASP A 1 115 ? -9.255 -17.500 -6.136 1.00 83.75 115 ASP A CA 1
ATOM 951 C C . ASP A 1 115 ? -9.959 -16.912 -7.367 1.00 83.75 115 ASP A C 1
ATOM 953 O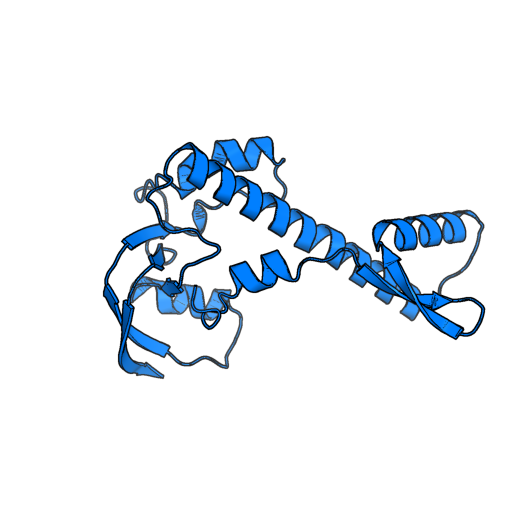 O . ASP A 1 115 ? -9.951 -17.497 -8.453 1.00 83.75 115 ASP A O 1
ATOM 957 N N . ASN A 1 116 ? -10.554 -15.725 -7.209 1.00 89.56 116 ASN A N 1
ATOM 958 C CA . ASN A 1 116 ? -11.260 -15.007 -8.257 1.00 89.56 116 ASN A CA 1
ATOM 959 C C . ASN A 1 116 ? -10.330 -13.973 -8.901 1.00 89.56 116 ASN A C 1
ATOM 961 O O . ASN A 1 116 ? -10.302 -12.805 -8.505 1.00 89.56 116 ASN A O 1
ATOM 965 N N . TYR A 1 117 ? -9.552 -14.417 -9.887 1.00 91.62 117 TYR A N 1
ATOM 966 C CA . TYR A 1 117 ? -8.707 -13.551 -10.703 1.00 91.62 117 TYR A CA 1
ATOM 967 C C . TYR A 1 117 ? -8.775 -13.942 -12.178 1.00 91.62 117 TYR A C 1
ATOM 969 O O . TYR A 1 117 ? -9.104 -15.070 -12.540 1.00 91.62 117 TYR A O 1
ATOM 977 N N . THR A 1 118 ? -8.444 -12.983 -13.035 1.00 94.56 118 THR A N 1
ATOM 978 C CA . THR A 1 118 ? -8.228 -13.198 -14.467 1.00 94.56 118 THR A CA 1
ATOM 979 C C . THR A 1 118 ? -6.785 -12.839 -14.773 1.00 94.56 118 THR A C 1
ATOM 981 O O . THR A 1 118 ? -6.319 -11.779 -14.350 1.00 94.56 118 THR A O 1
ATOM 984 N N . LEU A 1 119 ? -6.078 -13.715 -15.479 1.00 95.56 119 LEU A N 1
ATOM 985 C CA . LEU A 1 119 ? -4.670 -13.520 -15.805 1.00 95.56 119 LEU A CA 1
ATOM 986 C C . LEU A 1 119 ? -4.535 -13.154 -17.278 1.00 95.56 119 LEU A C 1
ATOM 988 O O . LEU A 1 119 ? -5.002 -13.884 -18.151 1.00 95.56 119 LEU A O 1
ATOM 992 N N . TYR A 1 120 ? -3.869 -12.038 -17.553 1.00 97.50 120 TYR A N 1
ATOM 993 C CA . TYR A 1 120 ? -3.613 -11.564 -18.908 1.00 97.50 120 TYR A CA 1
ATOM 994 C C . TYR A 1 120 ? -2.115 -11.463 -19.160 1.00 97.50 120 TYR A C 1
ATOM 996 O O . TYR A 1 120 ? -1.381 -10.922 -18.333 1.00 97.50 120 TYR A O 1
ATOM 1004 N N . ARG A 1 121 ? -1.678 -11.901 -20.342 1.00 97.88 121 ARG A N 1
ATOM 1005 C CA . ARG A 1 121 ? -0.376 -11.502 -20.877 1.00 97.88 121 ARG A CA 1
ATOM 1006 C C . ARG A 1 121 ? -0.546 -10.156 -21.563 1.00 97.88 121 ARG A C 1
ATOM 1008 O O . ARG A 1 121 ? -1.472 -9.965 -22.356 1.00 97.88 121 ARG A O 1
ATOM 1015 N N . VAL A 1 122 ? 0.342 -9.219 -21.258 1.00 97.75 122 VAL A N 1
ATOM 1016 C CA . VAL A 1 122 ? 0.246 -7.846 -21.752 1.00 97.75 122 VAL A CA 1
ATOM 1017 C C . VAL A 1 122 ? 1.569 -7.368 -22.331 1.00 97.75 122 VAL A C 1
ATOM 1019 O O . VAL A 1 122 ? 2.641 -7.776 -21.895 1.00 97.75 122 VAL A O 1
ATOM 1022 N N . GLU A 1 123 ? 1.480 -6.461 -23.292 1.00 97.69 123 GLU A N 1
ATOM 1023 C CA . GLU A 1 123 ? 2.590 -5.646 -23.768 1.00 97.69 123 GLU A CA 1
ATOM 1024 C C . GLU A 1 123 ? 2.481 -4.262 -23.120 1.00 97.69 123 GLU A C 1
ATOM 1026 O O . GLU A 1 123 ? 1.474 -3.565 -23.278 1.00 97.69 123 GLU A O 1
ATOM 1031 N N . ALA A 1 124 ? 3.505 -3.873 -22.362 1.00 96.50 124 ALA A N 1
ATOM 1032 C CA . ALA A 1 124 ? 3.575 -2.587 -21.678 1.00 96.50 124 ALA A CA 1
ATOM 1033 C C . ALA A 1 124 ? 4.584 -1.659 -22.366 1.00 96.50 124 ALA A C 1
ATOM 1035 O O . ALA A 1 124 ? 5.688 -2.073 -22.711 1.00 96.50 124 ALA A O 1
ATOM 1036 N N . SER A 1 125 ? 4.219 -0.389 -22.534 1.00 96.00 125 SER A N 1
ATOM 1037 C CA . SER A 1 125 ? 5.103 0.657 -23.062 1.00 96.00 125 SER A CA 1
ATOM 1038 C C . SER A 1 125 ? 4.936 1.966 -22.289 1.00 96.00 125 SER A C 1
ATOM 1040 O O . SER A 1 125 ? 3.853 2.258 -21.778 1.00 96.00 125 SER A O 1
ATOM 1042 N N . GLY A 1 126 ? 6.001 2.767 -22.222 1.00 94.88 126 GLY A N 1
ATOM 1043 C CA . GLY A 1 126 ? 6.056 4.016 -21.458 1.00 94.88 126 GLY A CA 1
ATOM 1044 C C . GLY A 1 126 ? 7.159 3.990 -20.403 1.00 94.88 126 GLY A C 1
ATOM 1045 O O . GLY A 1 126 ? 8.197 3.361 -20.602 1.00 94.88 126 GLY A O 1
ATOM 1046 N N . GLU A 1 127 ? 6.927 4.670 -19.283 1.00 96.62 127 GLU A N 1
ATOM 1047 C CA . GLU A 1 127 ? 7.824 4.656 -18.129 1.00 96.62 127 GLU A CA 1
ATOM 1048 C C . GLU A 1 127 ? 7.577 3.366 -17.335 1.00 96.62 127 GLU A C 1
ATOM 1050 O O . GLU A 1 127 ? 6.480 3.147 -16.813 1.00 96.62 127 GLU A O 1
ATOM 1055 N N . ILE A 1 128 ? 8.589 2.502 -17.265 1.00 97.12 128 ILE A N 1
ATOM 1056 C CA . ILE A 1 128 ? 8.527 1.225 -16.551 1.00 97.12 128 ILE A CA 1
ATOM 1057 C C . ILE A 1 128 ? 9.625 1.222 -15.498 1.00 97.12 128 ILE A C 1
ATOM 1059 O O . ILE A 1 128 ? 10.807 1.329 -15.825 1.00 97.12 128 ILE A O 1
ATOM 1063 N N . PHE A 1 129 ? 9.233 1.070 -14.240 1.00 98.06 129 PHE A N 1
ATOM 1064 C CA . PHE A 1 129 ? 10.160 0.898 -13.133 1.00 98.06 129 PHE A CA 1
ATOM 1065 C C . PHE A 1 129 ? 10.036 -0.510 -12.569 1.00 98.06 129 PHE A C 1
ATOM 1067 O O . PHE A 1 129 ? 8.970 -0.906 -12.103 1.00 98.06 129 PHE A O 1
ATOM 1074 N N . LYS A 1 130 ? 11.132 -1.265 -12.639 1.00 97.88 130 LYS A N 1
ATOM 1075 C CA . LYS A 1 130 ? 11.249 -2.589 -12.034 1.00 97.88 130 LYS A CA 1
ATOM 1076 C C . LYS A 1 130 ? 11.793 -2.442 -10.619 1.00 97.88 130 LYS A C 1
ATOM 1078 O O . LYS A 1 130 ? 12.837 -1.822 -10.438 1.00 97.88 130 LYS A O 1
ATOM 1083 N N . THR A 1 131 ? 11.143 -3.078 -9.657 1.00 97.56 131 THR A N 1
ATOM 1084 C CA . THR A 1 131 ? 11.595 -3.165 -8.265 1.00 97.56 131 THR A CA 1
ATOM 1085 C C . THR A 1 131 ? 11.130 -4.485 -7.644 1.00 97.56 131 THR A C 1
ATOM 1087 O O . THR A 1 131 ? 10.825 -5.436 -8.370 1.00 97.56 131 THR A O 1
ATOM 1090 N N . ASN A 1 132 ? 11.153 -4.590 -6.320 1.00 97.50 132 ASN A N 1
ATOM 1091 C CA . ASN A 1 132 ? 10.855 -5.802 -5.580 1.00 97.50 132 ASN A CA 1
ATOM 1092 C C . ASN A 1 132 ? 10.100 -5.484 -4.281 1.00 97.50 132 ASN A C 1
ATOM 1094 O O . ASN A 1 132 ? 10.505 -4.589 -3.539 1.00 97.50 132 ASN A O 1
ATOM 1098 N N . GLU A 1 133 ? 9.049 -6.255 -3.988 1.00 95.56 133 GLU A N 1
ATOM 1099 C CA . GLU A 1 133 ? 8.210 -6.089 -2.786 1.00 95.56 133 GLU A CA 1
ATOM 1100 C C . GLU A 1 133 ? 9.027 -6.137 -1.486 1.00 95.56 133 GLU A C 1
ATOM 1102 O O . GLU A 1 133 ? 8.746 -5.404 -0.545 1.00 95.56 133 GLU A O 1
ATOM 1107 N N . GLN A 1 134 ? 10.092 -6.946 -1.446 1.00 96.19 134 GLN A N 1
ATOM 1108 C CA . GLN A 1 134 ? 10.932 -7.116 -0.252 1.00 96.19 134 GLN A CA 1
ATOM 1109 C C . GLN A 1 134 ? 11.738 -5.859 0.110 1.00 96.19 134 GLN A C 1
ATOM 1111 O O . GLN A 1 134 ? 12.348 -5.799 1.173 1.00 96.19 134 GLN A O 1
ATOM 1116 N N . LEU A 1 135 ? 11.783 -4.864 -0.780 1.00 97.31 135 LEU A N 1
ATOM 1117 C CA . LEU A 1 135 ? 12.485 -3.602 -0.555 1.00 97.31 135 LEU A CA 1
ATOM 1118 C C . LEU A 1 135 ? 11.565 -2.511 0.006 1.00 97.31 135 LEU A C 1
ATOM 1120 O O . LEU A 1 135 ? 12.042 -1.417 0.310 1.00 97.31 135 LEU A O 1
ATOM 1124 N N . ILE A 1 136 ? 10.260 -2.781 0.130 1.00 95.94 136 ILE A N 1
ATOM 1125 C CA . ILE A 1 136 ? 9.313 -1.857 0.752 1.00 95.94 136 ILE A CA 1
ATOM 1126 C C . ILE A 1 136 ? 9.621 -1.771 2.256 1.00 95.94 136 ILE A C 1
ATOM 1128 O O . ILE A 1 136 ? 9.670 -2.803 2.923 1.00 95.94 136 ILE A O 1
ATOM 1132 N N . PRO A 1 137 ? 9.805 -0.563 2.821 1.00 96.44 137 PRO A N 1
ATOM 1133 C CA . PRO A 1 137 ? 10.025 -0.414 4.256 1.00 96.44 137 PRO A CA 1
ATOM 1134 C C . PRO A 1 137 ? 8.828 -0.915 5.072 1.00 96.44 137 PRO A C 1
ATOM 1136 O O . PRO A 1 137 ? 7.680 -0.730 4.672 1.00 96.44 137 PRO A O 1
ATOM 1139 N N . GLU A 1 138 ? 9.071 -1.482 6.250 1.00 93.94 138 GLU A N 1
ATOM 1140 C CA . GLU A 1 138 ? 7.997 -1.959 7.128 1.00 93.94 138 GLU A CA 1
ATOM 1141 C C . GLU A 1 138 ? 7.060 -0.818 7.565 1.00 93.94 138 GLU A C 1
ATOM 1143 O O . GLU A 1 138 ? 7.502 0.282 7.914 1.00 93.94 138 GLU A O 1
ATOM 1148 N N . GLU A 1 139 ? 5.744 -1.063 7.610 1.00 89.69 139 GLU A N 1
ATOM 1149 C CA . GLU A 1 139 ? 4.778 -0.011 7.958 1.00 89.69 139 GLU A CA 1
ATOM 1150 C C . GLU A 1 139 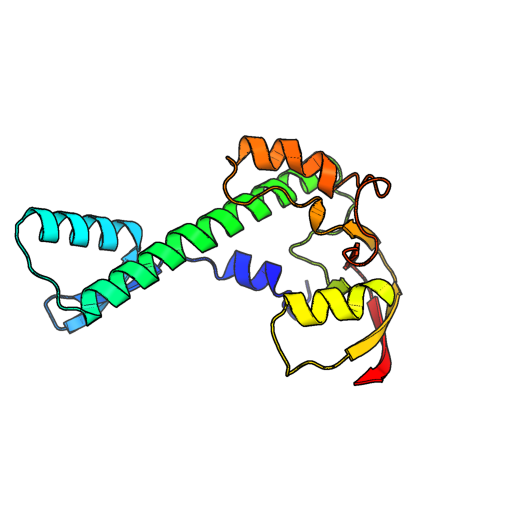? 4.826 0.436 9.428 1.00 89.69 139 GLU A C 1
ATOM 1152 O O . GLU A 1 139 ? 4.286 1.494 9.765 1.00 89.69 139 GLU A O 1
ATOM 1157 N N . MET A 1 140 ? 5.472 -0.333 10.310 1.00 91.38 140 MET A N 1
ATOM 1158 C CA . MET A 1 140 ? 5.627 0.009 11.730 1.00 91.38 140 MET A CA 1
ATOM 1159 C C . MET A 1 140 ? 6.701 1.071 11.992 1.00 91.38 140 MET A C 1
ATOM 1161 O O . MET A 1 140 ? 6.682 1.703 13.049 1.00 91.38 140 MET A O 1
ATOM 1165 N N . LEU A 1 141 ? 7.588 1.320 11.027 1.00 95.75 141 LEU A N 1
ATOM 1166 C CA . LEU A 1 141 ? 8.645 2.325 11.133 1.00 95.75 141 LEU A CA 1
ATOM 1167 C C . LEU A 1 141 ? 8.084 3.752 11.239 1.00 95.75 141 LEU A C 1
ATOM 1169 O O . LEU A 1 141 ? 6.947 4.034 10.844 1.00 95.75 141 LEU A O 1
ATOM 1173 N N . SER A 1 142 ? 8.874 4.687 11.773 1.00 96.62 142 SER A N 1
ATOM 1174 C CA . SER A 1 142 ? 8.483 6.100 11.778 1.00 96.62 142 SER A CA 1
ATOM 1175 C C . SER A 1 142 ? 8.445 6.657 10.349 1.00 96.62 142 SER A C 1
ATOM 1177 O O . SER A 1 142 ? 9.048 6.097 9.438 1.00 96.62 142 SER A O 1
ATOM 1179 N N . TYR A 1 143 ? 7.761 7.785 10.128 1.00 97.75 143 TYR A N 1
ATOM 1180 C CA . TYR A 1 143 ? 7.760 8.428 8.806 1.00 97.75 143 TYR A CA 1
ATOM 1181 C C . TYR A 1 143 ? 9.188 8.704 8.305 1.00 97.75 143 TYR A C 1
ATOM 1183 O O . TYR A 1 143 ? 9.488 8.450 7.141 1.00 97.75 143 TYR A O 1
ATOM 1191 N N . LYS A 1 144 ? 10.063 9.202 9.191 1.00 98.19 144 LYS A N 1
ATOM 1192 C CA . LYS A 1 144 ? 11.457 9.520 8.868 1.00 98.19 144 LYS A CA 1
ATOM 1193 C C . LYS A 1 144 ? 12.214 8.266 8.430 1.00 98.19 144 LYS A C 1
ATOM 1195 O O . LYS A 1 144 ? 12.839 8.283 7.377 1.00 98.19 144 LYS A O 1
ATOM 1200 N N . ASP A 1 145 ? 12.089 7.180 9.187 1.00 98.25 145 ASP A N 1
ATOM 1201 C CA . ASP A 1 145 ? 12.800 5.933 8.888 1.00 98.25 145 ASP A CA 1
ATOM 1202 C C . ASP A 1 145 ? 12.283 5.287 7.596 1.00 98.25 145 ASP A C 1
ATOM 1204 O O . ASP A 1 145 ? 13.077 4.771 6.811 1.00 98.25 145 ASP A O 1
ATOM 1208 N N . VAL A 1 146 ? 10.969 5.355 7.326 1.00 98.19 146 VAL A N 1
ATOM 1209 C CA . VAL A 1 146 ? 10.411 4.923 6.033 1.00 98.19 146 VAL A CA 1
ATOM 1210 C C . VAL A 1 146 ? 10.965 5.780 4.900 1.00 98.19 146 VAL A C 1
ATOM 1212 O O . VAL A 1 146 ? 11.366 5.231 3.878 1.00 98.19 146 VAL A O 1
ATOM 1215 N N . TYR A 1 147 ? 10.985 7.105 5.057 1.00 98.50 147 TYR A N 1
ATOM 1216 C CA . TYR A 1 147 ? 11.486 8.019 4.031 1.00 98.50 147 TYR A CA 1
ATOM 1217 C C . TYR A 1 147 ? 12.961 7.740 3.717 1.00 98.50 147 TYR A C 1
ATOM 1219 O O . TYR A 1 147 ? 13.327 7.639 2.552 1.00 98.50 147 TYR A O 1
ATOM 1227 N N . GLU A 1 148 ? 13.806 7.555 4.731 1.00 98.06 148 GLU A N 1
ATOM 1228 C CA . GLU A 1 148 ? 15.222 7.221 4.536 1.00 98.06 148 GLU A CA 1
ATOM 1229 C C . GLU A 1 148 ? 15.392 5.828 3.903 1.00 98.06 148 GLU A C 1
ATOM 1231 O O . GLU A 1 148 ? 16.150 5.660 2.946 1.00 98.06 148 GLU A O 1
ATOM 1236 N N . SER A 1 149 ? 14.622 4.838 4.364 1.00 97.38 149 SER A N 1
ATOM 1237 C CA . SER A 1 149 ? 14.672 3.461 3.848 1.00 97.38 149 SER A CA 1
ATOM 1238 C C . SER A 1 149 ? 14.076 3.310 2.445 1.00 97.38 149 SER A C 1
ATOM 1240 O O . SER A 1 149 ? 14.411 2.357 1.737 1.00 97.38 149 SER A O 1
ATOM 1242 N N . ALA A 1 150 ? 13.237 4.254 2.003 1.00 98.00 150 ALA A N 1
ATOM 1243 C CA . ALA A 1 150 ? 12.661 4.287 0.659 1.00 98.00 150 ALA A CA 1
ATOM 1244 C C . ALA A 1 150 ? 13.735 4.316 -0.439 1.00 98.00 150 ALA A C 1
ATOM 1246 O O . ALA A 1 150 ? 13.462 3.879 -1.559 1.00 98.00 150 ALA A O 1
ATOM 1247 N N . TYR A 1 151 ? 14.959 4.755 -0.118 1.00 98.12 151 TYR A N 1
ATOM 1248 C CA . TYR A 1 151 ? 16.116 4.636 -1.005 1.00 98.12 151 TYR A CA 1
ATOM 1249 C C . TYR A 1 151 ? 16.235 3.230 -1.601 1.00 98.12 151 TYR A C 1
ATOM 1251 O O . TYR A 1 151 ? 16.380 3.111 -2.815 1.00 98.12 151 TYR A O 1
ATOM 1259 N N . ASN A 1 152 ? 16.115 2.180 -0.781 1.00 97.62 152 ASN A N 1
ATOM 1260 C CA . ASN A 1 152 ? 16.306 0.794 -1.218 1.00 97.62 152 ASN A CA 1
ATOM 1261 C C . ASN A 1 152 ? 15.239 0.356 -2.222 1.00 97.62 152 ASN A C 1
ATOM 1263 O O . ASN A 1 152 ? 15.545 -0.314 -3.205 1.00 97.62 152 ASN A O 1
ATOM 1267 N N . TYR A 1 153 ? 13.993 0.765 -1.991 1.00 97.94 153 TYR A N 1
ATOM 1268 C CA . TYR A 1 153 ? 12.882 0.481 -2.889 1.00 97.94 153 TYR A CA 1
ATOM 1269 C C . TYR A 1 153 ? 13.055 1.169 -4.249 1.00 97.94 153 TYR A C 1
ATOM 1271 O O . TYR A 1 153 ? 12.818 0.559 -5.293 1.00 97.94 153 TYR A O 1
ATOM 1279 N N . TRP A 1 154 ? 13.480 2.435 -4.236 1.00 98.19 154 TRP A N 1
ATOM 1280 C CA . TRP A 1 154 ? 13.649 3.250 -5.440 1.00 98.19 154 TRP A CA 1
ATOM 1281 C C . TRP A 1 154 ? 14.984 3.018 -6.171 1.00 98.19 154 TRP A C 1
ATOM 1283 O O . TRP A 1 154 ? 15.092 3.339 -7.353 1.00 98.19 154 TRP A O 1
ATOM 1293 N N . HIS A 1 155 ? 15.967 2.405 -5.506 1.00 97.38 155 HIS A N 1
ATOM 1294 C CA . HIS A 1 155 ? 17.271 2.014 -6.055 1.00 97.38 155 HIS A CA 1
ATOM 1295 C C . HIS A 1 155 ? 17.523 0.515 -5.817 1.00 97.38 155 HIS A C 1
ATOM 1297 O O . HIS A 1 155 ? 18.408 0.138 -5.042 1.00 97.38 155 HIS A O 1
ATOM 1303 N N . PRO A 1 156 ? 16.735 -0.367 -6.454 1.00 96.62 156 PRO A N 1
ATOM 1304 C CA . PRO A 1 156 ? 16.697 -1.771 -6.088 1.00 96.62 156 PRO A CA 1
ATOM 1305 C C . PRO A 1 156 ? 18.019 -2.490 -6.368 1.00 96.62 156 PRO A C 1
ATOM 1307 O O . PRO A 1 156 ? 18.507 -2.538 -7.500 1.00 96.62 156 PRO A O 1
ATOM 1310 N N . ASN A 1 157 ? 18.569 -3.130 -5.334 1.00 95.94 157 ASN A N 1
ATOM 1311 C CA . ASN A 1 157 ? 19.669 -4.079 -5.470 1.00 95.94 157 ASN A CA 1
ATOM 1312 C C . ASN A 1 157 ? 19.125 -5.512 -5.550 1.00 95.94 157 ASN A C 1
ATOM 1314 O O . ASN A 1 157 ? 18.892 -6.170 -4.536 1.00 95.94 157 ASN A O 1
ATOM 1318 N N . PHE A 1 158 ? 18.980 -6.021 -6.773 1.00 96.12 158 PHE A N 1
ATOM 1319 C CA . PHE A 1 158 ? 18.396 -7.342 -7.030 1.00 96.12 158 PHE A CA 1
ATOM 1320 C C . PHE A 1 158 ? 19.248 -8.537 -6.570 1.00 96.12 158 PHE A C 1
ATOM 1322 O O . PHE A 1 158 ? 18.788 -9.670 -6.648 1.00 96.12 158 PHE A O 1
ATOM 1329 N N . LYS A 1 159 ? 20.483 -8.332 -6.087 1.00 94.75 159 LYS A N 1
ATOM 1330 C CA . LYS A 1 159 ? 21.366 -9.438 -5.667 1.00 94.75 159 LYS A CA 1
ATOM 1331 C C . LYS A 1 159 ? 20.891 -10.168 -4.409 1.00 94.75 159 LYS A C 1
ATOM 1333 O O . LYS A 1 159 ? 21.319 -11.293 -4.175 1.00 94.75 159 LYS A O 1
ATOM 1338 N N . HIS A 1 160 ? 20.062 -9.521 -3.593 1.00 92.06 160 HIS A N 1
ATOM 1339 C CA . HIS A 1 160 ? 19.679 -10.011 -2.265 1.00 92.06 160 HIS A CA 1
ATOM 1340 C C . HIS A 1 160 ? 18.167 -10.155 -2.089 1.00 92.06 160 HIS A C 1
ATOM 1342 O O . HIS A 1 160 ? 17.690 -10.252 -0.963 1.00 92.06 160 HIS A O 1
ATOM 1348 N N . VAL A 1 161 ? 17.415 -10.170 -3.190 1.00 96.06 161 VAL A N 1
ATOM 1349 C CA . VAL A 1 161 ? 15.962 -10.342 -3.171 1.00 96.06 161 VAL A CA 1
ATOM 1350 C C . VAL A 1 161 ? 15.543 -11.432 -4.156 1.00 96.06 161 VAL A C 1
ATOM 1352 O O . VAL A 1 161 ? 16.168 -11.571 -5.211 1.00 96.06 161 VAL A O 1
ATOM 1355 N N . PRO A 1 162 ? 14.513 -12.225 -3.825 1.00 96.31 162 PRO A N 1
ATOM 1356 C CA . PRO A 1 162 ? 13.990 -13.235 -4.731 1.00 96.31 162 PRO A CA 1
ATOM 1357 C C . PRO A 1 162 ? 13.393 -12.582 -5.978 1.00 96.31 162 PRO A C 1
ATOM 1359 O O . PRO A 1 162 ? 12.627 -11.626 -5.892 1.00 96.31 162 PRO A O 1
ATOM 1362 N N . ASP A 1 163 ? 13.710 -13.104 -7.158 1.00 95.69 163 ASP A N 1
ATOM 1363 C CA . ASP A 1 163 ? 13.211 -12.539 -8.413 1.00 95.69 163 ASP A CA 1
ATOM 1364 C C . ASP A 1 163 ? 11.709 -12.787 -8.635 1.00 95.69 163 ASP A C 1
ATOM 1366 O O . ASP A 1 163 ? 11.062 -11.990 -9.311 1.00 95.69 163 ASP A O 1
ATOM 1370 N N . TYR A 1 164 ? 11.135 -13.816 -8.008 1.00 96.81 164 TYR A N 1
ATOM 1371 C CA . TYR A 1 164 ? 9.696 -14.101 -8.034 1.00 96.81 164 TYR A CA 1
ATOM 1372 C C . TYR A 1 164 ? 8.840 -13.072 -7.270 1.00 96.81 164 TYR A C 1
ATOM 1374 O O . TYR A 1 164 ? 7.618 -13.106 -7.356 1.00 96.81 164 TYR A O 1
ATOM 1382 N N . THR A 1 165 ? 9.441 -12.135 -6.532 1.00 96.75 165 THR A N 1
ATOM 1383 C CA . THR A 1 165 ? 8.716 -11.023 -5.882 1.00 96.75 165 THR A CA 1
ATOM 1384 C C . THR A 1 165 ? 8.941 -9.689 -6.587 1.00 96.75 165 THR A C 1
ATOM 1386 O O . THR A 1 165 ? 8.674 -8.625 -6.021 1.00 96.75 165 THR A O 1
ATOM 1389 N N . ASN A 1 166 ? 9.458 -9.721 -7.819 1.00 97.38 166 ASN A N 1
ATOM 1390 C CA . ASN A 1 166 ? 9.595 -8.518 -8.621 1.00 97.38 166 ASN A CA 1
ATOM 1391 C C . ASN A 1 166 ? 8.218 -7.936 -8.962 1.00 97.38 166 ASN A C 1
ATOM 1393 O O . ASN A 1 166 ? 7.271 -8.651 -9.318 1.00 97.38 166 ASN A O 1
ATOM 1397 N N . GLU A 1 167 ? 8.157 -6.611 -8.918 1.00 96.12 167 GLU A N 1
ATOM 1398 C CA . GLU A 1 167 ? 7.024 -5.823 -9.379 1.00 96.12 167 GLU A CA 1
ATOM 1399 C C . GLU A 1 167 ? 7.479 -4.772 -10.391 1.00 96.12 167 GLU A C 1
ATOM 1401 O O . GLU A 1 167 ? 8.615 -4.285 -10.376 1.00 96.12 167 GLU A O 1
ATOM 1406 N N . TYR A 1 168 ? 6.568 -4.433 -11.292 1.00 97.62 168 TYR A N 1
ATOM 1407 C CA . TYR A 1 168 ? 6.784 -3.468 -12.355 1.00 97.62 168 TYR A CA 1
ATOM 1408 C C . TYR A 1 168 ? 5.726 -2.378 -12.245 1.00 97.62 168 TYR A C 1
ATOM 1410 O O . TYR A 1 168 ? 4.539 -2.633 -12.459 1.00 97.62 168 TYR A O 1
ATOM 1418 N N . LEU A 1 169 ? 6.159 -1.158 -11.935 1.00 97.00 169 LEU A N 1
ATOM 1419 C CA . LEU A 1 169 ? 5.309 0.024 -11.966 1.00 97.00 169 LEU A CA 1
ATOM 1420 C C . LEU A 1 169 ? 5.311 0.586 -13.383 1.00 97.00 169 LEU A C 1
ATOM 1422 O O . LEU A 1 169 ? 6.343 1.049 -13.873 1.00 97.00 169 LEU A O 1
ATOM 1426 N N . VAL A 1 170 ? 4.156 0.558 -14.038 1.00 96.19 170 VAL A N 1
ATOM 1427 C CA . VAL A 1 170 ? 4.004 1.017 -15.419 1.00 96.19 170 VAL A CA 1
ATOM 1428 C C . VAL A 1 170 ? 3.136 2.262 -15.472 1.00 96.19 170 VAL A C 1
ATOM 1430 O O . VAL A 1 170 ? 1.977 2.254 -15.047 1.00 96.19 170 VAL A O 1
ATOM 1433 N N . LYS A 1 171 ? 3.688 3.323 -16.062 1.00 94.81 171 LYS A N 1
ATOM 1434 C CA . LYS A 1 171 ? 2.962 4.529 -16.456 1.00 94.81 171 LYS A CA 1
ATOM 1435 C C . LYS A 1 171 ? 3.078 4.702 -17.966 1.00 94.81 171 LYS A C 1
ATOM 1437 O O . LYS A 1 171 ? 4.122 5.066 -18.502 1.00 94.81 171 LYS A O 1
ATOM 1442 N N . GLY A 1 172 ? 1.982 4.421 -18.660 1.00 93.44 172 GLY A N 1
ATOM 1443 C CA . GLY A 1 172 ? 1.939 4.437 -20.115 1.00 93.44 172 GLY A CA 1
ATOM 1444 C C . GLY A 1 172 ? 0.782 3.608 -20.653 1.00 93.44 172 GLY A C 1
ATOM 1445 O O . GLY A 1 172 ? -0.324 3.660 -20.115 1.00 93.44 172 GLY A O 1
ATOM 1446 N N . LYS A 1 173 ? 1.028 2.864 -21.731 1.00 94.25 173 LYS A N 1
ATOM 1447 C CA . LYS A 1 173 ? 0.015 2.045 -22.402 1.00 94.25 173 LYS A CA 1
ATOM 1448 C C . LYS A 1 173 ? 0.248 0.573 -22.097 1.00 94.25 173 LYS A C 1
ATOM 1450 O O . LYS A 1 173 ? 1.371 0.086 -22.198 1.00 94.25 173 LYS A O 1
ATOM 1455 N N . VAL A 1 174 ? -0.837 -0.128 -21.791 1.00 94.94 174 VAL A N 1
ATOM 1456 C CA . VAL A 1 174 ? -0.857 -1.581 -21.630 1.00 94.94 174 VAL A CA 1
ATOM 1457 C C . VAL A 1 174 ? -1.813 -2.150 -22.669 1.00 94.94 174 VAL A C 1
ATOM 1459 O O . VAL A 1 174 ? -2.983 -1.771 -22.717 1.00 94.94 174 VAL A O 1
ATOM 1462 N N . LYS A 1 175 ? -1.305 -3.039 -23.517 1.00 97.31 175 LYS A N 1
ATOM 1463 C CA . LYS A 1 175 ? -2.076 -3.765 -24.523 1.00 97.31 175 LYS A CA 1
ATOM 1464 C C . LYS A 1 175 ? -2.222 -5.209 -24.070 1.00 97.31 175 LYS A C 1
ATOM 1466 O O . LYS A 1 175 ? -1.229 -5.904 -23.890 1.00 97.31 175 LYS A O 1
ATOM 1471 N N . VAL A 1 176 ? -3.458 -5.665 -23.902 1.00 97.50 176 VAL A N 1
ATOM 1472 C CA . VAL A 1 176 ? -3.737 -7.080 -23.640 1.00 97.50 176 VAL A CA 1
ATOM 1473 C C . VAL A 1 176 ? -3.438 -7.878 -24.904 1.00 97.50 176 VAL A C 1
ATOM 1475 O O . VAL A 1 176 ? -3.953 -7.553 -25.973 1.00 97.50 176 VAL A O 1
ATOM 1478 N N . LEU A 1 177 ? -2.585 -8.892 -24.778 1.00 98.00 177 LEU A N 1
ATOM 1479 C CA . LEU A 1 177 ? -2.242 -9.801 -25.869 1.00 98.00 177 LEU A CA 1
ATOM 1480 C C . LEU A 1 177 ? -3.152 -11.026 -25.845 1.00 98.00 177 LEU A C 1
ATOM 1482 O O . LEU A 1 177 ? -3.735 -11.385 -26.862 1.00 98.00 177 LEU A O 1
ATOM 1486 N N . GLU A 1 178 ? -3.308 -11.632 -24.670 1.00 97.75 178 GLU A N 1
ATOM 1487 C CA . GLU A 1 178 ? -4.138 -12.817 -24.476 1.00 97.75 178 GLU A CA 1
ATOM 1488 C C . GLU A 1 178 ? -4.599 -12.949 -23.023 1.00 97.75 178 GLU A C 1
ATOM 1490 O O . GLU A 1 178 ? -4.002 -12.391 -22.097 1.00 97.75 178 GLU A O 1
ATOM 1495 N N . LYS A 1 179 ? -5.671 -13.720 -22.839 1.00 97.44 179 LYS A N 1
ATOM 1496 C CA . LYS A 1 179 ? -6.165 -14.166 -21.540 1.00 97.44 179 LYS A CA 1
ATOM 1497 C C . LYS A 1 179 ? -5.624 -15.572 -21.273 1.00 97.44 179 LYS A C 1
ATOM 1499 O O . LYS A 1 179 ? -5.939 -16.491 -22.020 1.00 97.44 179 LYS A O 1
ATOM 1504 N N . ILE A 1 180 ? -4.837 -15.725 -20.212 1.00 96.38 180 ILE A N 1
ATOM 1505 C CA . ILE A 1 180 ? -4.242 -16.998 -19.782 1.00 96.38 180 ILE A CA 1
ATOM 1506 C C . ILE A 1 180 ? -5.231 -17.795 -18.913 1.00 96.38 180 ILE A C 1
ATOM 1508 O O . ILE A 1 180 ? -5.310 -19.015 -19.033 1.00 96.38 180 ILE A O 1
ATOM 1512 N N . LYS A 1 181 ? -5.993 -17.111 -18.049 1.00 92.50 181 LYS A N 1
ATOM 1513 C CA . LYS A 1 181 ? -7.004 -17.697 -17.152 1.00 92.50 181 LYS A CA 1
ATOM 1514 C C . LYS A 1 181 ? -8.164 -16.735 -16.970 1.00 92.50 181 LYS A C 1
ATOM 1516 O O . LYS A 1 181 ? -7.878 -15.531 -16.790 1.00 92.50 181 LYS A O 1
#

Foldseek 3Di:
DPPPDDDPLLCLLVPDDQWDWDQDPVRDTDIDRLVVVLVVVVVCVVVVDDDDPVVVVVNVVSVCSNVVSVLVNLLLVLLQVLCVVPVVVAFRPNQFDKDADPLQPVVVCVVVVDPDDWDFDKDADDHKDKFFPVQRDDSVDDSVVSNVSSCCRRVPDPPPDDNNRMMMTGDDDIGTPDTPD